Protein AF-A0A7C7KJB8-F1 (afdb_monomer_lite)

Secondary structure (DSSP, 8-state):
----EEEEE--SHHHHHHHHHHHHTT-EEEEE-SSHHHHHHHHHHHHHHHHHHHHTTSS-HHHHHHHHHTEEEES-GGGGTT-SEEEE---S-HHHHHHHHHHHHHHS-TT-EEEE--SSS-HHHHHHTSS-GGGEEEEEEPSSTTT--EEEEEE-TT--HHHHHHHHHHHHHTT-EEEEEE--TTTTHHHHTS-EEEEEE-S-SSTT-SEEEEE--SSS-EE-TT-EEBS-SS-TTSEEPPTT-EE-TT-EEEEETTSEEEETTEEEEEEEP---TT----B-

pLDDT: mean 92.48, std 8.27, range [59.03, 98.88]

Foldseek 3Di:
DDFQEEEEEWLPQARLLVLLLLLLLNHQYEYEYQDPVSNVVSLVVSLVVLVVCCVVVVDPPVSSVSSSVSYHYDHDPLVQAAGQEYEYDDDPDLVVLLVVLLVNLVRHDVNHAYEYLDQFDFQQSSLVSHPCSLRGWYFHADPVNNPAQETEIEREPNHHPVNSVNSCVSSVSSVHDYDYFYTDGRTPPRVLQDWDFDDWDAQDPDPPHTKTKIFHQAQAKDFQQQPAKDLDPVPRFAFGDHGRPIAHHRGMDMDGQPDFGAGPVGRPHGDGDHADPVGTDMDD

Sequence (284 aa):
MGIEKIAVLGAGQMGNGIAQVAACAGYSVVMIDIKQEYVEAGLAAIEKSLARLVAKERMTQTDADEALALVSVSTEKSAAADADLVVEAIPEIPELKFSVFAELDAICKPEAILASNTSSISINEIAAATNRPDKVIGMHFMNPVAIMRLVEIINGSETSEAVTAAVVEASERMGKTALACNDSPGFVSNRILCPMINEVLAHSDAAPGDWIELYNTTSEEIDLGGWFLSDDNVDLTKFQIPPNTILPGGGHLVFNQRDHFGHLNNPRARIPFGLSELGDEVIL

Structure (mmCIF, N/CA/C/O backbone):
data_AF-A0A7C7KJB8-F1
#
_entry.id   AF-A0A7C7KJB8-F1
#
loop_
_atom_site.group_PDB
_atom_site.id
_atom_site.type_symbol
_atom_site.label_atom_id
_atom_site.label_alt_id
_atom_site.label_comp_id
_atom_site.label_asym_id
_atom_site.label_entity_id
_atom_site.label_seq_id
_atom_site.pdbx_PDB_ins_code
_atom_site.Cartn_x
_atom_site.Cartn_y
_atom_site.Cartn_z
_atom_site.occupancy
_atom_site.B_iso_or_equiv
_atom_site.auth_seq_id
_atom_site.auth_comp_id
_atom_site.auth_asym_id
_atom_site.auth_atom_id
_atom_site.pdbx_PDB_model_num
ATOM 1 N N . MET A 1 1 ? -19.393 -6.734 1.896 1.00 62.00 1 MET A N 1
ATOM 2 C CA . MET A 1 1 ? -18.681 -6.987 3.166 1.00 62.00 1 MET A CA 1
ATOM 3 C C . MET A 1 1 ? -18.394 -5.611 3.732 1.00 62.00 1 MET A C 1
ATOM 5 O O . MET A 1 1 ? -17.817 -4.826 2.999 1.00 62.00 1 MET A O 1
ATOM 9 N N . GLY A 1 2 ? -18.931 -5.250 4.899 1.00 85.56 2 GLY A N 1
ATOM 10 C CA . GLY A 1 2 ? -18.817 -3.873 5.399 1.00 85.56 2 GLY A CA 1
ATOM 11 C C . GLY A 1 2 ? -17.529 -3.695 6.193 1.00 85.56 2 GLY A C 1
ATOM 12 O O . GLY A 1 2 ? -17.321 -4.438 7.145 1.00 85.56 2 GLY A O 1
ATOM 13 N N . ILE A 1 3 ? -16.684 -2.746 5.793 1.00 97.75 3 ILE A N 1
ATOM 14 C CA . ILE A 1 3 ? -15.519 -2.319 6.574 1.00 97.75 3 ILE A CA 1
ATOM 15 C C . ILE A 1 3 ? -15.968 -1.147 7.441 1.00 97.75 3 ILE A C 1
ATOM 17 O O . ILE A 1 3 ? -16.469 -0.160 6.915 1.00 97.75 3 ILE A O 1
ATOM 21 N N . GLU A 1 4 ? -15.784 -1.242 8.755 1.00 97.94 4 GLU A N 1
ATOM 22 C CA . GLU A 1 4 ? -16.042 -0.137 9.690 1.00 97.94 4 GLU A CA 1
ATOM 23 C C . GLU A 1 4 ? -14.848 0.110 10.624 1.00 97.94 4 GLU A C 1
ATOM 25 O O . GLU A 1 4 ? -14.605 1.247 11.040 1.00 97.94 4 GLU A O 1
ATOM 30 N N . LYS A 1 5 ? -14.074 -0.940 10.933 1.00 98.69 5 LYS A N 1
ATOM 31 C CA . LYS A 1 5 ? -12.882 -0.886 11.786 1.00 98.69 5 LYS A CA 1
ATOM 32 C C . LYS A 1 5 ? -11.617 -1.151 10.982 1.00 98.69 5 LYS A C 1
ATOM 34 O O . LYS A 1 5 ? -11.488 -2.203 10.356 1.00 98.69 5 LYS A O 1
ATOM 39 N N . ILE A 1 6 ? -10.665 -0.225 11.055 1.00 98.88 6 ILE A N 1
ATOM 40 C CA . ILE A 1 6 ? -9.385 -0.306 10.351 1.00 98.88 6 ILE A CA 1
ATOM 41 C C . ILE A 1 6 ? -8.235 -0.324 11.357 1.00 98.88 6 ILE A C 1
ATOM 43 O O . ILE A 1 6 ? -8.133 0.549 12.214 1.00 98.88 6 ILE A O 1
ATOM 47 N N . ALA A 1 7 ? -7.333 -1.295 11.240 1.00 98.88 7 ALA A N 1
ATOM 48 C CA . ALA A 1 7 ? -6.049 -1.249 11.932 1.00 98.88 7 ALA A CA 1
ATOM 49 C C . ALA A 1 7 ? -4.965 -0.772 10.966 1.00 98.88 7 ALA A C 1
ATOM 51 O O . ALA A 1 7 ? -4.876 -1.266 9.848 1.00 98.88 7 ALA A O 1
ATOM 52 N N . VAL A 1 8 ? -4.124 0.166 11.390 1.00 98.88 8 VAL A N 1
ATOM 53 C CA . VAL A 1 8 ? -2.970 0.626 10.611 1.00 98.88 8 VAL A CA 1
ATOM 54 C C . VAL A 1 8 ? -1.704 0.234 11.353 1.00 98.88 8 VAL A C 1
ATOM 56 O O . VAL A 1 8 ? -1.487 0.675 12.482 1.00 98.88 8 VAL A O 1
ATOM 59 N N . LEU A 1 9 ? -0.878 -0.612 10.740 1.00 98.69 9 LEU A N 1
ATOM 60 C CA . LEU A 1 9 ? 0.368 -1.079 11.340 1.00 98.69 9 LEU A CA 1
ATOM 61 C C . LEU A 1 9 ? 1.543 -0.228 10.846 1.00 98.69 9 LEU A C 1
ATOM 63 O O . LEU A 1 9 ? 1.846 -0.209 9.659 1.00 98.69 9 LEU A O 1
ATOM 67 N N . GLY A 1 10 ? 2.217 0.444 11.772 1.00 98.19 10 GLY A N 1
ATOM 68 C CA . GLY A 1 10 ? 3.199 1.494 11.528 1.00 98.19 10 GLY A CA 1
ATOM 69 C C . GLY A 1 10 ? 2.585 2.881 11.742 1.00 98.19 10 GLY A C 1
ATOM 70 O O . GLY A 1 10 ? 1.534 3.198 11.195 1.00 98.19 10 GLY A O 1
ATOM 71 N N . ALA A 1 11 ? 3.257 3.731 12.520 1.00 97.94 11 ALA A N 1
ATOM 72 C CA . ALA A 1 11 ? 2.855 5.110 12.824 1.00 97.94 11 ALA A CA 1
ATOM 73 C C . ALA A 1 11 ? 3.745 6.167 12.134 1.00 97.94 11 ALA A C 1
ATOM 75 O O . ALA A 1 11 ? 3.616 7.375 12.367 1.00 97.94 11 ALA A O 1
ATOM 76 N N . GLY A 1 12 ? 4.648 5.719 11.252 1.00 96.50 12 GLY A N 1
ATOM 77 C CA . GLY A 1 12 ? 5.481 6.571 10.402 1.00 96.50 12 GLY A CA 1
ATOM 78 C C . GLY A 1 12 ? 4.675 7.384 9.381 1.00 96.50 12 GLY A C 1
ATOM 79 O O . GLY A 1 12 ? 3.447 7.411 9.409 1.00 96.50 12 GLY A O 1
ATOM 80 N N . GLN A 1 13 ? 5.363 8.053 8.447 1.00 95.38 13 GLN A N 1
ATOM 81 C CA . GLN A 1 13 ? 4.729 8.999 7.510 1.00 95.38 13 GLN A CA 1
ATOM 82 C C . GLN A 1 13 ? 3.532 8.423 6.741 1.00 95.38 13 GLN A C 1
ATOM 84 O O . GLN A 1 13 ? 2.515 9.100 6.610 1.00 95.38 13 GLN A O 1
ATOM 89 N N . MET A 1 14 ? 3.649 7.193 6.235 1.00 97.69 14 MET A N 1
ATOM 90 C CA . MET A 1 14 ? 2.553 6.546 5.509 1.00 97.69 14 MET A CA 1
ATOM 91 C C . MET A 1 14 ? 1.432 6.143 6.462 1.00 97.69 14 MET A C 1
ATOM 93 O O . MET A 1 14 ? 0.285 6.521 6.242 1.00 97.69 14 MET A O 1
ATOM 97 N N . GLY A 1 15 ? 1.771 5.460 7.556 1.00 98.25 15 GLY A N 1
ATOM 98 C CA . GLY A 1 15 ? 0.802 4.970 8.531 1.00 98.25 15 GLY A CA 1
ATOM 99 C C . GLY A 1 15 ? -0.065 6.068 9.148 1.00 98.25 15 GLY A C 1
ATOM 100 O O . GLY A 1 15 ? -1.290 5.976 9.108 1.00 98.25 15 GLY A O 1
ATOM 101 N N . ASN A 1 16 ? 0.533 7.168 9.620 1.00 98.06 16 ASN A N 1
ATOM 102 C CA . ASN A 1 16 ? -0.257 8.275 10.170 1.00 98.06 16 ASN A CA 1
ATOM 103 C C . ASN A 1 16 ? -1.129 8.967 9.105 1.00 98.06 16 ASN A C 1
ATOM 105 O O . ASN A 1 16 ? -2.256 9.368 9.392 1.00 98.06 16 ASN A O 1
ATOM 109 N N . GLY A 1 17 ? -0.662 9.039 7.856 1.00 98.38 17 GLY A N 1
ATOM 110 C CA . GLY A 1 17 ? -1.441 9.568 6.743 1.00 98.38 17 GLY A CA 1
ATOM 111 C C . GLY A 1 17 ? -2.639 8.686 6.386 1.00 98.38 17 GLY A C 1
ATOM 112 O O . GLY A 1 17 ? -3.726 9.212 6.148 1.00 98.38 17 GLY A O 1
ATOM 113 N N . ILE A 1 18 ? -2.452 7.363 6.380 1.00 98.75 18 ILE A N 1
ATOM 114 C CA . ILE A 1 18 ? -3.506 6.365 6.140 1.00 98.75 18 ILE A CA 1
ATOM 115 C C . ILE A 1 18 ? -4.537 6.417 7.270 1.00 98.75 18 ILE A C 1
ATOM 117 O O . ILE A 1 18 ? -5.732 6.542 7.003 1.00 98.75 18 ILE A O 1
ATOM 121 N N . ALA A 1 19 ? -4.082 6.415 8.525 1.00 98.81 19 ALA A N 1
ATOM 122 C CA . ALA A 1 19 ? -4.952 6.533 9.690 1.00 98.81 19 ALA A CA 1
ATOM 123 C C . ALA A 1 19 ? -5.788 7.823 9.650 1.00 98.81 19 ALA A C 1
ATOM 125 O O . ALA A 1 19 ? -6.996 7.778 9.874 1.00 98.81 19 ALA A O 1
ATOM 126 N N . GLN A 1 20 ? -5.178 8.958 9.282 1.00 98.56 20 GLN A N 1
ATOM 127 C CA . GLN A 1 20 ? -5.889 10.227 9.122 1.00 98.56 20 GLN A CA 1
ATOM 128 C C . GLN A 1 20 ? -7.000 10.140 8.067 1.00 98.56 20 GLN A C 1
ATOM 130 O O . GLN A 1 20 ? -8.127 10.544 8.349 1.00 98.56 20 GLN A O 1
ATOM 135 N N . VAL A 1 21 ? -6.704 9.669 6.847 1.00 98.38 21 VAL A N 1
ATOM 136 C CA . VAL A 1 21 ? -7.713 9.646 5.768 1.00 98.38 21 VAL A CA 1
ATOM 137 C C . VAL A 1 21 ? -8.826 8.641 6.045 1.00 98.38 21 VAL A C 1
ATOM 139 O O . VAL A 1 21 ? -9.975 8.921 5.714 1.00 98.38 21 VAL A O 1
ATOM 142 N N . ALA A 1 22 ? -8.512 7.524 6.704 1.00 98.75 22 ALA A N 1
ATOM 143 C CA . ALA A 1 22 ? -9.508 6.571 7.170 1.00 98.75 22 ALA A CA 1
ATOM 144 C C . ALA A 1 22 ? -10.439 7.204 8.219 1.00 98.75 22 ALA A C 1
ATOM 146 O O . ALA A 1 22 ? -11.660 7.160 8.082 1.00 98.75 22 ALA A O 1
ATOM 147 N N . ALA A 1 23 ? -9.881 7.871 9.227 1.00 98.69 23 ALA A N 1
ATOM 148 C CA . ALA A 1 23 ? -10.679 8.504 10.268 1.00 98.69 23 ALA A CA 1
ATOM 149 C C . ALA A 1 23 ? -11.554 9.652 9.729 1.00 98.69 23 ALA A C 1
ATOM 151 O O . ALA A 1 23 ? -12.729 9.751 10.071 1.00 98.69 23 ALA A O 1
ATOM 152 N N . CYS A 1 24 ? -11.037 10.460 8.794 1.00 98.19 24 CYS A N 1
ATOM 153 C CA . CYS A 1 24 ? -11.821 11.501 8.108 1.00 98.19 24 CYS A CA 1
ATOM 154 C C . CYS A 1 24 ? -12.993 10.936 7.284 1.00 98.19 24 CYS A C 1
ATOM 156 O O . CYS A 1 24 ? -13.927 11.666 6.967 1.00 98.19 24 CYS A O 1
ATOM 158 N N . ALA A 1 25 ? -12.941 9.653 6.919 1.00 98.06 25 ALA A N 1
ATOM 159 C CA . ALA A 1 25 ? -13.998 8.944 6.200 1.00 98.06 25 ALA A CA 1
ATOM 160 C C . ALA A 1 25 ? -15.032 8.278 7.133 1.00 98.06 25 ALA A C 1
ATOM 162 O O . ALA A 1 25 ? -15.964 7.607 6.670 1.00 98.06 25 ALA A O 1
ATOM 163 N N . GLY A 1 26 ? -14.862 8.448 8.449 1.00 98.06 26 GLY A N 1
ATOM 164 C CA . GLY A 1 26 ? -15.742 7.911 9.481 1.00 98.06 26 GLY A CA 1
ATOM 165 C C . GLY A 1 26 ? -15.419 6.483 9.925 1.00 98.06 26 GLY A C 1
ATOM 166 O O . GLY A 1 26 ? -16.266 5.866 10.565 1.00 98.06 26 GLY A O 1
ATOM 167 N N . TYR A 1 27 ? -14.244 5.936 9.590 1.00 98.69 27 TYR A N 1
ATOM 168 C CA . TYR A 1 27 ? -13.821 4.627 10.102 1.00 98.69 27 TYR A CA 1
ATOM 169 C C . TYR A 1 27 ? -13.285 4.735 11.527 1.00 98.69 27 TYR A C 1
ATOM 171 O O . TYR A 1 27 ? -12.577 5.685 11.855 1.00 98.69 27 TYR A O 1
ATOM 179 N N . SER A 1 28 ? -13.546 3.721 12.352 1.00 98.69 28 SER A N 1
ATOM 180 C CA . SER A 1 28 ? -12.843 3.565 13.627 1.00 98.69 28 SER A CA 1
ATOM 181 C C . SER A 1 28 ? -11.444 3.022 13.356 1.00 98.69 28 SER A C 1
ATOM 183 O O . SER A 1 28 ? -11.306 1.974 12.724 1.00 98.69 28 SER A O 1
ATOM 185 N N . VAL A 1 29 ? -10.408 3.730 13.809 1.00 98.81 29 VAL A N 1
ATOM 186 C CA . VAL A 1 29 ? -9.015 3.406 13.488 1.00 98.81 29 VAL A CA 1
ATOM 187 C C . VAL A 1 29 ? -8.226 3.064 14.746 1.00 98.81 29 VAL A C 1
ATOM 189 O O . VAL A 1 29 ? -8.287 3.774 15.751 1.00 98.81 29 VAL A O 1
ATOM 192 N N . VAL A 1 30 ? -7.423 2.005 14.679 1.00 98.81 30 VAL A N 1
ATOM 193 C CA . VAL A 1 30 ? -6.348 1.750 15.644 1.00 98.81 30 VAL A CA 1
ATOM 194 C C . VAL A 1 30 ? -4.996 1.794 14.941 1.00 98.81 30 VAL A C 1
ATOM 196 O O . VAL A 1 30 ? -4.732 1.013 14.031 1.00 98.81 30 VAL A O 1
ATOM 199 N N . MET A 1 31 ? -4.134 2.724 15.346 1.00 98.69 31 MET A N 1
ATOM 200 C CA . MET A 1 31 ? -2.768 2.832 14.841 1.00 98.69 31 MET A CA 1
ATOM 201 C C . MET A 1 31 ? -1.811 2.103 15.784 1.00 98.69 31 MET A C 1
ATOM 203 O O . MET A 1 31 ? -1.778 2.369 16.987 1.00 98.69 31 MET A O 1
ATOM 207 N N . ILE A 1 32 ? -1.045 1.165 15.239 1.00 98.81 32 ILE A N 1
ATOM 208 C CA . ILE A 1 32 ? -0.226 0.230 16.007 1.00 98.81 32 ILE A CA 1
ATOM 209 C C . ILE A 1 32 ? 1.239 0.409 15.625 1.00 98.81 32 ILE A C 1
ATOM 211 O O . ILE A 1 32 ? 1.568 0.371 14.446 1.00 98.81 32 ILE A O 1
ATOM 215 N N . ASP A 1 33 ? 2.136 0.553 16.597 1.00 98.50 33 ASP A N 1
ATOM 216 C CA . ASP A 1 33 ? 3.586 0.567 16.358 1.00 98.50 33 ASP A CA 1
ATOM 217 C C . ASP A 1 33 ? 4.331 -0.100 17.526 1.00 98.50 33 ASP A C 1
ATOM 219 O O . ASP A 1 33 ? 3.777 -0.300 18.598 1.00 98.50 33 ASP A O 1
ATOM 223 N N . ILE A 1 34 ? 5.602 -0.451 17.353 1.00 97.19 34 ILE A N 1
ATOM 224 C CA . ILE A 1 34 ? 6.382 -1.241 18.318 1.00 97.19 34 ILE A CA 1
ATOM 225 C C . ILE A 1 34 ? 6.728 -0.492 19.613 1.00 97.19 34 ILE A C 1
ATOM 227 O O . ILE A 1 34 ? 7.239 -1.093 20.558 1.00 97.19 34 ILE A O 1
ATOM 231 N N . LYS A 1 35 ? 6.507 0.826 19.661 1.00 97.75 35 LYS A N 1
ATOM 232 C CA . LYS A 1 35 ? 6.796 1.660 20.829 1.00 97.75 35 LYS A CA 1
ATOM 233 C C . LYS A 1 35 ? 5.792 2.789 20.980 1.00 97.75 35 LYS A C 1
ATOM 235 O O . LYS A 1 35 ? 5.368 3.398 19.999 1.00 97.75 35 LYS A O 1
ATOM 240 N N . GLN A 1 36 ? 5.542 3.143 22.237 1.00 98.06 36 GLN A N 1
ATOM 241 C CA . GLN A 1 36 ? 4.667 4.247 22.615 1.00 98.06 36 GLN A CA 1
ATOM 242 C C . GLN A 1 36 ? 5.088 5.578 21.962 1.00 98.06 36 GLN A C 1
ATOM 244 O O . GLN A 1 36 ? 4.253 6.301 21.431 1.00 98.06 36 GLN A O 1
ATOM 249 N N . GLU A 1 37 ? 6.396 5.855 21.906 1.00 98.19 37 GLU A N 1
ATOM 250 C CA . GLU A 1 37 ? 6.939 7.077 21.293 1.00 98.19 37 GLU A CA 1
ATOM 251 C C . GLU A 1 37 ? 6.580 7.226 19.802 1.00 98.19 37 GLU A C 1
ATOM 253 O O . GLU A 1 37 ? 6.414 8.344 19.315 1.00 98.19 37 GLU A O 1
ATOM 258 N N . TYR A 1 38 ? 6.428 6.115 19.068 1.00 98.44 38 TYR A N 1
ATOM 259 C CA . TYR A 1 38 ? 6.097 6.144 17.642 1.00 98.44 38 TYR A CA 1
ATOM 260 C C . TYR A 1 38 ? 4.615 6.408 17.406 1.00 98.44 38 TYR A C 1
ATOM 262 O O . TYR A 1 38 ? 4.276 7.244 16.568 1.00 98.44 38 TYR A O 1
ATOM 270 N N . VAL A 1 39 ? 3.730 5.764 18.170 1.00 98.31 39 VAL A N 1
ATOM 271 C CA . VAL A 1 39 ? 2.289 6.019 18.048 1.00 98.31 39 VAL A CA 1
ATOM 272 C C . VAL A 1 39 ? 1.908 7.425 18.512 1.00 98.31 39 VAL A C 1
ATOM 274 O O . VAL A 1 39 ? 1.076 8.064 17.873 1.00 98.31 39 VAL A O 1
ATOM 277 N N . GLU A 1 40 ? 2.560 7.954 19.551 1.00 98.31 40 GLU A N 1
ATOM 278 C CA . GLU A 1 40 ? 2.376 9.342 19.995 1.00 98.31 40 GLU A CA 1
ATOM 279 C C . GLU A 1 40 ? 2.846 10.342 18.934 1.00 98.31 40 GLU A C 1
ATOM 281 O O . GLU A 1 40 ? 2.139 11.303 18.625 1.00 98.31 40 GLU A O 1
ATOM 286 N N . ALA A 1 41 ? 4.009 10.096 18.320 1.00 98.50 41 ALA A N 1
ATOM 287 C CA . ALA A 1 41 ? 4.501 10.919 17.219 1.00 98.50 41 ALA A CA 1
ATOM 288 C C . ALA A 1 41 ? 3.567 10.869 15.997 1.00 98.50 41 ALA A C 1
ATOM 290 O O . ALA A 1 41 ? 3.324 11.902 15.368 1.00 98.50 41 ALA A O 1
ATOM 291 N N . GLY A 1 42 ? 3.023 9.692 15.676 1.00 98.38 42 GLY A N 1
ATOM 292 C CA . GLY A 1 42 ? 2.025 9.520 14.625 1.00 98.38 42 GLY A CA 1
ATOM 293 C C . GLY A 1 42 ? 0.750 10.312 14.912 1.00 98.38 42 GLY A C 1
ATOM 294 O O . GLY A 1 42 ? 0.293 11.057 14.048 1.00 98.38 42 GLY A O 1
ATOM 295 N N . LEU A 1 43 ? 0.214 10.223 16.133 1.00 98.44 43 LEU A N 1
ATOM 296 C CA . LEU A 1 43 ? -0.991 10.952 16.536 1.00 98.44 43 LEU A CA 1
ATOM 297 C C . LEU A 1 43 ? -0.775 12.471 16.462 1.00 98.44 43 LEU A C 1
ATOM 299 O O . LEU A 1 43 ? -1.568 13.180 15.845 1.00 98.44 43 LEU A O 1
ATOM 303 N N . ALA A 1 44 ? 0.360 12.964 16.965 1.00 98.50 44 ALA A N 1
ATOM 304 C CA . ALA A 1 44 ? 0.728 14.376 16.859 1.00 98.50 44 ALA A CA 1
ATOM 305 C C . ALA A 1 44 ? 0.880 14.840 15.394 1.00 98.50 44 ALA A C 1
ATOM 307 O O . ALA A 1 44 ? 0.576 15.989 15.052 1.00 98.50 44 ALA A O 1
ATOM 308 N N . ALA A 1 45 ? 1.344 13.962 14.496 1.00 98.31 45 ALA A N 1
ATOM 309 C CA . ALA A 1 45 ? 1.414 14.255 13.066 1.00 98.31 45 ALA A CA 1
ATOM 310 C C . ALA A 1 45 ? 0.017 14.385 12.434 1.00 98.31 45 ALA A C 1
ATOM 312 O O . ALA A 1 45 ? -0.188 15.297 11.624 1.00 98.31 45 ALA A O 1
ATOM 313 N N . ILE A 1 46 ? -0.938 13.537 12.836 1.00 98.44 46 ILE A N 1
ATOM 314 C CA . ILE A 1 46 ? -2.349 13.620 12.422 1.00 98.44 46 ILE A CA 1
ATOM 315 C C . ILE A 1 46 ? -2.951 14.948 12.889 1.00 98.44 46 ILE A C 1
ATOM 317 O O . ILE A 1 46 ? -3.450 15.706 12.057 1.00 98.44 46 ILE A O 1
ATOM 321 N N . GLU A 1 47 ? -2.823 15.286 14.175 1.00 98.19 47 GLU A N 1
ATOM 322 C CA . GLU A 1 47 ? -3.317 16.549 14.748 1.00 98.19 47 GLU A CA 1
ATOM 323 C C . GLU A 1 47 ? -2.789 17.767 13.981 1.00 98.19 47 GLU A C 1
ATOM 325 O O . GLU A 1 47 ? -3.545 18.637 13.540 1.00 98.19 47 GLU A O 1
ATOM 330 N N . LYS A 1 48 ? -1.474 17.805 13.739 1.00 98.12 48 LYS A N 1
ATOM 331 C CA . LYS A 1 48 ? -0.829 18.885 12.984 1.00 98.12 48 LYS A CA 1
ATOM 332 C C . LYS A 1 48 ? -1.329 18.963 11.541 1.00 98.12 48 LYS A C 1
ATOM 334 O O . LYS A 1 48 ? -1.467 20.057 10.984 1.00 98.12 48 LYS A O 1
ATOM 339 N N . SER A 1 49 ? -1.548 17.817 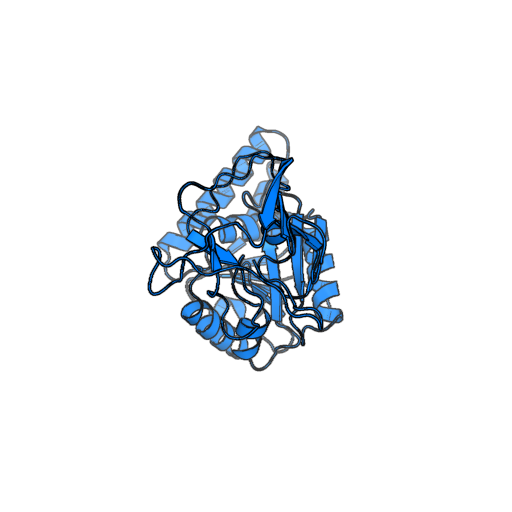10.904 1.00 97.50 49 SER A N 1
ATOM 340 C CA . SER A 1 49 ? -2.044 17.739 9.532 1.00 97.50 49 SER A CA 1
ATOM 341 C C . SER A 1 49 ? -3.486 18.242 9.431 1.00 97.50 49 SER A C 1
ATOM 343 O O . SER A 1 49 ? -3.765 19.081 8.570 1.00 97.50 49 SER A O 1
ATOM 345 N N . LEU A 1 50 ? -4.365 17.814 10.342 1.00 97.56 50 LEU A N 1
ATOM 346 C CA . LEU A 1 50 ? -5.753 18.271 10.444 1.00 97.56 50 LEU A CA 1
ATOM 347 C C . LEU A 1 50 ? -5.829 19.774 10.729 1.00 97.56 50 LEU A C 1
ATOM 349 O O . LEU A 1 50 ? -6.478 20.500 9.979 1.00 97.56 50 LEU A O 1
ATOM 353 N N . ALA A 1 51 ? -5.066 20.280 11.703 1.00 97.75 51 ALA A N 1
ATOM 354 C CA . ALA A 1 51 ? -4.994 21.713 11.999 1.00 97.75 51 ALA A CA 1
ATOM 355 C C . ALA A 1 51 ? -4.577 22.542 10.771 1.00 97.75 51 ALA A C 1
ATOM 357 O O . ALA A 1 51 ? -5.101 23.629 10.524 1.00 97.75 51 ALA A O 1
ATOM 358 N N . ARG A 1 52 ? -3.666 22.017 9.939 1.00 96.31 52 ARG A N 1
ATOM 359 C CA . ARG A 1 52 ? -3.270 22.657 8.677 1.00 96.31 52 ARG A CA 1
ATOM 360 C C . ARG A 1 52 ? -4.381 22.633 7.622 1.00 96.31 52 ARG A C 1
ATOM 362 O O . ARG A 1 52 ? -4.425 23.546 6.801 1.00 96.31 52 ARG A O 1
ATOM 369 N N . LEU A 1 53 ? -5.234 21.607 7.591 1.00 94.62 53 LEU A N 1
ATOM 370 C CA . LEU A 1 53 ? -6.400 21.564 6.700 1.00 94.62 53 LEU A CA 1
ATOM 371 C C . LEU A 1 53 ? -7.475 22.561 7.144 1.00 94.62 53 LEU A C 1
ATOM 373 O O . LEU A 1 53 ? -7.990 23.285 6.291 1.00 94.62 53 LEU A O 1
ATOM 377 N N . VAL A 1 54 ? -7.724 22.668 8.452 1.00 97.50 54 VAL A N 1
ATOM 378 C CA . VAL A 1 54 ? -8.633 23.664 9.044 1.00 97.50 54 VAL A CA 1
ATOM 379 C C . VAL A 1 54 ? -8.144 25.085 8.769 1.00 97.50 54 VAL A C 1
ATOM 381 O O . VAL A 1 54 ? -8.893 25.907 8.251 1.00 97.50 54 VAL A O 1
ATOM 384 N N . ALA A 1 55 ? -6.858 25.368 9.000 1.00 97.31 55 ALA A N 1
ATOM 385 C CA . ALA A 1 55 ? -6.265 26.680 8.724 1.00 97.31 55 ALA A CA 1
ATOM 386 C C . ALA A 1 55 ? -6.301 27.077 7.235 1.00 97.31 55 ALA A C 1
ATOM 388 O O . ALA A 1 55 ? -6.176 28.253 6.905 1.00 97.31 55 ALA A O 1
ATOM 389 N N . LYS A 1 56 ? -6.438 26.099 6.331 1.00 95.81 56 LYS A N 1
ATOM 390 C CA . LYS A 1 56 ? -6.609 26.309 4.885 1.00 95.81 56 LYS A CA 1
ATOM 391 C C . LYS A 1 56 ? -8.076 26.278 4.445 1.00 95.81 56 LYS A C 1
ATOM 393 O O . LYS A 1 56 ? -8.319 26.230 3.242 1.00 95.81 56 LYS A O 1
ATOM 398 N N . GLU A 1 57 ? -9.018 26.238 5.387 1.00 95.25 57 GLU A N 1
ATOM 399 C CA . GLU A 1 57 ? -10.466 26.177 5.141 1.00 95.25 57 GLU A CA 1
ATOM 400 C C . GLU A 1 57 ? -10.885 24.984 4.259 1.00 95.25 57 GLU A C 1
ATOM 402 O O . GLU A 1 57 ? -11.893 25.024 3.559 1.00 95.25 57 GLU A O 1
ATOM 407 N N . ARG A 1 58 ? -10.102 23.894 4.276 1.00 92.50 58 ARG A N 1
ATOM 408 C CA . ARG A 1 58 ? -10.406 22.661 3.522 1.00 92.50 58 ARG A CA 1
ATOM 409 C C . ARG A 1 58 ? -11.227 21.653 4.330 1.00 92.50 58 ARG A C 1
ATOM 411 O O . ARG A 1 58 ? -11.591 20.616 3.788 1.00 92.50 58 ARG A O 1
ATOM 418 N N . MET A 1 59 ? -11.445 21.933 5.613 1.00 95.00 59 MET A N 1
ATOM 419 C CA . MET A 1 59 ? -12.160 21.113 6.594 1.00 95.00 59 MET A CA 1
ATOM 420 C C . MET A 1 59 ? -12.581 22.013 7.767 1.00 95.00 59 MET A C 1
ATOM 422 O O . MET A 1 59 ? -11.898 23.006 8.033 1.00 95.00 59 MET A O 1
ATOM 426 N N . THR A 1 60 ? -13.679 21.701 8.461 1.00 97.75 60 THR A N 1
ATOM 427 C CA . THR A 1 60 ? -14.079 22.447 9.667 1.00 97.75 60 THR A CA 1
ATOM 428 C C . THR A 1 60 ? -13.350 21.936 10.915 1.00 97.75 60 THR A C 1
ATOM 430 O O . THR A 1 60 ? -12.833 20.821 10.927 1.00 97.75 60 THR A O 1
ATOM 433 N N . GLN A 1 61 ? -13.303 22.739 11.985 1.00 97.75 61 GLN A N 1
ATOM 434 C CA . GLN A 1 61 ? -12.730 22.282 13.259 1.00 97.75 61 GLN A CA 1
ATOM 435 C C . GLN A 1 61 ? -13.516 21.095 13.833 1.00 97.75 61 GLN A C 1
ATOM 437 O O . GLN A 1 61 ? -12.908 20.151 14.318 1.00 97.75 61 GLN A O 1
ATOM 442 N N . THR A 1 62 ? -14.846 21.114 13.712 1.00 98.06 62 THR A N 1
ATOM 443 C CA . THR A 1 62 ? -15.710 20.018 14.161 1.00 98.06 62 THR A CA 1
ATOM 444 C C . THR A 1 62 ? -15.371 18.711 13.449 1.00 98.06 62 THR A C 1
ATOM 446 O O . THR A 1 62 ? -15.142 17.712 14.120 1.00 98.06 62 THR A O 1
ATOM 449 N N . ASP A 1 63 ? -15.253 18.725 12.116 1.00 97.50 63 ASP A N 1
ATOM 450 C CA . ASP A 1 63 ? -14.914 17.514 11.351 1.00 97.50 63 ASP A CA 1
ATOM 451 C C . ASP A 1 63 ? -13.522 16.978 11.729 1.00 97.50 63 ASP A C 1
ATOM 453 O O . ASP A 1 63 ? -13.304 15.770 11.791 1.00 97.50 63 ASP A O 1
ATOM 457 N N . ALA A 1 64 ? -12.565 17.878 11.989 1.00 98.00 64 ALA A N 1
ATOM 458 C CA . ALA A 1 64 ? -11.224 17.501 12.423 1.00 98.00 64 ALA A CA 1
ATOM 459 C C . ALA A 1 64 ? -11.234 16.837 13.811 1.00 98.00 64 ALA A C 1
ATOM 461 O O . ALA A 1 64 ? -10.564 15.822 14.004 1.00 98.00 64 ALA A O 1
ATOM 462 N N . ASP A 1 65 ? -11.999 17.388 14.755 1.00 98.19 65 ASP A N 1
ATOM 463 C CA . ASP A 1 65 ? -12.137 16.846 16.108 1.00 98.19 65 ASP A CA 1
ATOM 464 C C . ASP A 1 65 ? -12.856 15.484 16.089 1.00 98.19 65 ASP A C 1
ATOM 466 O O . ASP A 1 65 ? -12.430 14.548 16.769 1.00 98.19 65 ASP A O 1
ATOM 470 N N . GLU A 1 66 ? -13.903 15.343 15.268 1.00 98.25 66 GLU A N 1
ATOM 471 C CA . GLU A 1 66 ? -14.623 14.080 15.062 1.00 98.25 66 GLU A CA 1
ATOM 472 C C . GLU A 1 66 ? -13.722 13.001 14.449 1.00 98.25 66 GLU A C 1
ATOM 474 O O . GLU A 1 66 ? -13.698 11.871 14.938 1.00 98.25 66 GLU A O 1
ATOM 479 N N . ALA A 1 67 ? -12.929 13.347 13.429 1.00 98.19 67 ALA A N 1
ATOM 480 C CA . ALA A 1 67 ? -11.964 12.426 12.837 1.00 98.19 67 ALA A CA 1
ATOM 481 C C . ALA A 1 67 ? -10.902 11.993 13.859 1.00 98.19 67 ALA A C 1
ATOM 483 O O . ALA A 1 67 ? -10.606 10.808 13.985 1.00 98.19 67 ALA A O 1
ATOM 484 N N . LEU A 1 68 ? -10.339 12.927 14.629 1.00 98.19 68 LEU A N 1
ATOM 485 C CA . LEU A 1 68 ? -9.326 12.592 15.630 1.00 98.19 68 LEU A CA 1
ATOM 486 C C . LEU A 1 68 ? -9.880 11.659 16.719 1.00 98.19 68 LEU A C 1
ATOM 488 O O . LEU A 1 68 ? -9.186 10.737 17.141 1.00 98.19 68 LEU A O 1
ATOM 492 N N . ALA A 1 69 ? -11.140 11.846 17.127 1.00 98.50 69 ALA A N 1
ATOM 493 C CA . ALA A 1 69 ? -11.802 11.005 18.125 1.00 98.50 69 ALA A CA 1
ATOM 494 C C . ALA A 1 69 ? -11.990 9.541 17.682 1.00 98.50 69 ALA A C 1
ATOM 496 O O . ALA A 1 69 ? -12.186 8.665 18.526 1.00 98.50 69 ALA A O 1
ATOM 497 N N . LEU A 1 70 ? -11.919 9.263 16.377 1.00 98.62 70 LEU A N 1
ATOM 498 C CA . LEU A 1 70 ? -11.981 7.910 15.825 1.00 98.62 70 LEU A CA 1
ATOM 499 C C . LEU A 1 70 ? -10.627 7.187 15.835 1.00 98.62 70 LEU A C 1
ATOM 501 O O . LEU A 1 70 ? -10.598 5.977 15.597 1.00 98.62 70 LEU A O 1
ATOM 505 N N . VAL A 1 71 ? -9.523 7.894 16.104 1.00 98.69 71 VAL A N 1
ATOM 506 C CA . VAL A 1 71 ? -8.172 7.324 16.123 1.00 98.69 71 VAL A CA 1
ATOM 507 C C . VAL A 1 71 ? -7.782 6.932 17.543 1.00 98.69 71 VAL A C 1
ATOM 509 O O . VAL A 1 71 ? -7.654 7.758 18.442 1.00 98.69 71 VAL A O 1
ATOM 512 N N . SER A 1 72 ? -7.521 5.644 17.724 1.00 98.62 72 SER A N 1
ATOM 513 C CA . SER A 1 72 ? -6.897 5.074 18.916 1.00 98.62 72 SER A CA 1
ATOM 514 C C . SER A 1 72 ? -5.485 4.579 18.598 1.00 98.62 72 SER A C 1
ATOM 516 O O . SER A 1 72 ? -5.123 4.406 17.431 1.00 98.62 72 SER A O 1
ATOM 518 N N . VAL A 1 73 ? -4.673 4.348 19.630 1.00 98.56 73 VAL A N 1
ATOM 519 C CA . VAL A 1 73 ? -3.298 3.850 19.483 1.00 98.56 73 VAL A CA 1
ATOM 520 C C . VAL A 1 73 ? -3.048 2.615 20.342 1.00 98.56 73 VAL A C 1
ATOM 522 O O . VAL A 1 73 ? -3.672 2.445 21.389 1.00 98.56 73 VAL A O 1
ATOM 525 N N . SER A 1 74 ? -2.122 1.760 19.915 1.00 98.50 74 SER A N 1
ATOM 526 C CA . SER A 1 74 ? -1.688 0.578 20.666 1.00 98.50 74 SER A CA 1
ATOM 527 C C . SER A 1 74 ? -0.230 0.242 20.359 1.00 98.50 74 SER A C 1
ATOM 529 O O . SER A 1 74 ? 0.250 0.496 19.258 1.00 98.50 74 SER A O 1
ATOM 531 N N . THR A 1 75 ? 0.471 -0.378 21.309 1.00 98.44 75 THR A N 1
ATOM 532 C CA . THR A 1 75 ? 1.778 -1.010 21.051 1.00 98.44 75 THR A CA 1
ATOM 533 C C . THR A 1 75 ? 1.683 -2.509 20.781 1.00 98.44 75 THR A C 1
ATOM 535 O O . THR A 1 75 ? 2.660 -3.147 20.398 1.00 98.44 75 THR A O 1
ATOM 538 N N . GLU A 1 76 ? 0.495 -3.079 20.967 1.00 97.94 76 GLU A N 1
ATOM 539 C CA . GLU A 1 76 ? 0.234 -4.506 20.839 1.00 97.94 76 GLU A CA 1
ATOM 540 C C . GLU A 1 76 ? -0.511 -4.801 19.539 1.00 97.94 76 GLU A C 1
ATOM 542 O O . GLU A 1 76 ? -1.598 -4.261 19.296 1.00 97.94 76 GLU A O 1
ATOM 547 N N . LYS A 1 77 ? 0.032 -5.721 18.730 1.00 97.75 77 LYS A N 1
ATOM 548 C CA . LYS A 1 77 ? -0.596 -6.158 17.470 1.00 97.75 77 LYS A CA 1
ATOM 549 C C . LYS A 1 77 ? -1.958 -6.817 17.682 1.00 97.75 77 LYS A C 1
ATOM 551 O O . LYS A 1 77 ? -2.799 -6.766 16.793 1.00 97.75 77 LYS A O 1
ATOM 556 N N . SER A 1 78 ? -2.219 -7.368 18.872 1.00 97.75 78 SER A N 1
ATOM 557 C CA . SER A 1 78 ? -3.523 -7.936 19.238 1.00 97.75 78 SER A CA 1
ATOM 558 C C . SER A 1 78 ? -4.671 -6.927 19.156 1.00 97.75 78 SER A C 1
ATOM 560 O O . SER A 1 78 ? -5.826 -7.331 19.065 1.00 97.75 78 SER A O 1
ATOM 562 N N . ALA A 1 79 ? -4.381 -5.622 19.149 1.00 98.12 79 ALA A N 1
ATOM 563 C CA . ALA A 1 79 ? -5.392 -4.594 18.922 1.00 98.12 79 ALA A CA 1
ATOM 564 C C . ALA A 1 79 ? -6.016 -4.654 17.511 1.00 98.12 79 ALA A C 1
ATOM 566 O O . ALA A 1 79 ? -7.112 -4.139 17.318 1.00 98.12 79 ALA A O 1
ATOM 567 N N . ALA A 1 80 ? -5.373 -5.326 16.547 1.00 98.19 80 ALA A N 1
ATOM 568 C CA . ALA A 1 80 ? -5.927 -5.563 15.213 1.00 98.19 80 ALA A CA 1
ATOM 569 C C . ALA A 1 80 ? -6.976 -6.693 15.164 1.00 98.19 80 ALA A C 1
ATOM 571 O O . ALA A 1 80 ? -7.616 -6.871 14.132 1.00 98.19 80 ALA A O 1
ATOM 572 N N . ALA A 1 81 ? -7.186 -7.447 16.254 1.00 98.31 81 ALA A N 1
ATOM 573 C CA . ALA A 1 81 ? -8.000 -8.668 16.245 1.00 98.31 81 ALA A CA 1
ATOM 574 C C . ALA A 1 81 ? -9.440 -8.473 15.726 1.00 98.31 81 ALA A C 1
ATOM 576 O O . ALA A 1 81 ? -9.980 -9.356 15.059 1.00 98.31 81 ALA A O 1
ATOM 577 N N . ASP A 1 82 ? -10.045 -7.317 16.018 1.00 97.12 82 ASP A N 1
ATOM 578 C CA . ASP A 1 82 ? -11.426 -6.981 15.643 1.00 97.12 82 ASP A CA 1
ATOM 579 C C . ASP A 1 82 ? -11.528 -6.094 14.383 1.00 97.12 82 ASP A C 1
ATOM 581 O O . ASP A 1 82 ? -12.624 -5.688 13.990 1.00 97.12 82 ASP A O 1
ATOM 585 N N . ALA A 1 83 ? -10.406 -5.777 13.729 1.00 98.50 83 ALA A N 1
ATOM 586 C CA . ALA A 1 83 ? -10.409 -4.971 12.511 1.00 98.50 83 ALA A CA 1
ATOM 587 C C . ALA A 1 83 ? -11.038 -5.736 11.335 1.00 98.50 83 ALA A C 1
ATOM 589 O O . ALA A 1 83 ? -10.826 -6.936 11.175 1.00 98.50 83 ALA A O 1
ATOM 590 N N . ASP A 1 84 ? -11.805 -5.033 10.501 1.00 98.75 84 ASP A N 1
ATOM 591 C CA . ASP A 1 84 ? -12.324 -5.563 9.234 1.00 98.75 84 ASP A CA 1
ATOM 592 C C . ASP A 1 84 ? -11.259 -5.479 8.131 1.00 98.75 84 ASP A C 1
ATOM 594 O O . ASP A 1 84 ? -11.177 -6.350 7.265 1.00 98.75 84 ASP A O 1
ATOM 598 N N . LEU A 1 85 ? -10.422 -4.439 8.193 1.00 98.88 85 LEU A N 1
ATOM 599 C CA . LEU A 1 85 ? -9.304 -4.190 7.288 1.00 98.88 85 LEU A CA 1
ATOM 600 C C . LEU A 1 85 ? -8.056 -3.815 8.095 1.00 98.88 85 LEU A C 1
ATOM 602 O O . LEU A 1 85 ? -8.082 -2.891 8.906 1.00 98.88 85 LEU A O 1
ATOM 606 N N . VAL A 1 86 ? -6.944 -4.499 7.846 1.00 98.88 86 VAL A N 1
ATOM 607 C CA . VAL A 1 86 ? -5.620 -4.116 8.345 1.00 98.88 86 VAL A CA 1
ATOM 608 C C . VAL A 1 86 ? -4.821 -3.528 7.189 1.00 98.88 86 VAL A C 1
ATOM 610 O O . VAL A 1 86 ? -4.744 -4.155 6.142 1.00 98.88 86 VAL A O 1
ATOM 613 N N . VAL A 1 87 ? -4.215 -2.354 7.366 1.00 98.88 87 VAL A N 1
ATOM 614 C CA . VAL A 1 87 ? -3.301 -1.744 6.391 1.00 98.88 87 VAL A CA 1
ATOM 615 C C . VAL A 1 87 ? -1.903 -1.672 6.993 1.00 98.88 87 VAL A C 1
ATOM 617 O O . VAL A 1 87 ? -1.643 -0.935 7.944 1.00 98.88 87 VAL A O 1
ATOM 620 N N . GLU A 1 88 ? -0.996 -2.464 6.445 1.00 98.75 88 GLU A N 1
ATOM 621 C CA . GLU A 1 88 ? 0.394 -2.558 6.868 1.00 98.75 88 GLU A CA 1
ATOM 622 C C . GLU A 1 88 ? 1.254 -1.498 6.158 1.00 98.75 88 GLU A C 1
ATOM 624 O O . GLU A 1 88 ? 1.268 -1.418 4.933 1.00 98.75 88 GLU A O 1
ATOM 629 N N . ALA A 1 89 ? 1.965 -0.674 6.932 1.00 98.25 89 ALA A N 1
ATOM 630 C CA . ALA A 1 89 ? 2.826 0.422 6.479 1.00 98.25 89 ALA A CA 1
ATOM 631 C C . ALA A 1 89 ? 4.135 0.511 7.303 1.00 98.25 89 ALA A C 1
ATOM 633 O O . ALA A 1 89 ? 4.570 1.592 7.716 1.00 98.25 89 ALA A O 1
ATOM 634 N N . ILE A 1 90 ? 4.753 -0.641 7.562 1.00 97.75 90 ILE A N 1
ATOM 635 C CA . ILE A 1 90 ? 6.039 -0.827 8.249 1.00 97.75 90 ILE A CA 1
ATOM 636 C C . ILE A 1 90 ? 7.213 -0.721 7.249 1.00 97.75 90 ILE A C 1
ATOM 638 O O . ILE A 1 90 ? 6.981 -0.612 6.041 1.00 97.75 90 ILE A O 1
ATOM 642 N N . PRO A 1 91 ? 8.481 -0.747 7.715 1.00 96.56 91 PRO A N 1
ATOM 643 C CA . PRO A 1 91 ? 9.647 -0.712 6.836 1.00 96.56 91 PRO A CA 1
ATOM 644 C C . PRO A 1 91 ? 9.623 -1.763 5.720 1.00 96.56 91 PRO A C 1
ATOM 646 O O . PRO A 1 91 ? 9.159 -2.888 5.911 1.00 96.56 91 PRO A O 1
ATOM 649 N N . GLU A 1 92 ? 10.194 -1.394 4.574 1.00 94.88 92 GLU A N 1
ATOM 650 C CA . GLU A 1 92 ? 10.217 -2.197 3.347 1.00 94.88 92 GLU A CA 1
ATOM 651 C C . GLU A 1 92 ? 11.274 -3.314 3.409 1.00 94.88 92 GLU A C 1
ATOM 653 O O . GLU A 1 92 ? 12.263 -3.316 2.680 1.00 94.88 92 GLU A O 1
ATOM 658 N N . ILE A 1 93 ? 11.093 -4.238 4.356 1.00 96.12 93 ILE A N 1
ATOM 659 C CA . ILE A 1 93 ? 11.961 -5.395 4.594 1.00 96.12 93 ILE A CA 1
ATOM 660 C C . ILE A 1 93 ? 11.108 -6.661 4.407 1.00 96.12 93 ILE A C 1
ATOM 662 O O . ILE A 1 93 ? 10.204 -6.881 5.223 1.00 96.12 93 ILE A O 1
ATOM 666 N N . PRO A 1 94 ? 11.357 -7.492 3.373 1.00 94.25 94 PRO A N 1
ATOM 667 C CA . PRO A 1 94 ? 10.513 -8.645 3.047 1.00 94.25 94 PRO A CA 1
ATOM 668 C C . PRO A 1 94 ? 10.280 -9.597 4.223 1.00 94.25 94 PRO A C 1
ATOM 670 O O . PRO A 1 94 ? 9.139 -9.879 4.581 1.00 94.25 94 PRO A O 1
ATOM 673 N N . GLU A 1 95 ? 11.343 -10.012 4.914 1.00 96.62 95 GLU A N 1
ATOM 674 C CA . GLU A 1 95 ? 11.261 -10.968 6.024 1.00 96.62 95 GLU A CA 1
ATOM 675 C C . GLU A 1 95 ? 10.440 -10.421 7.202 1.00 96.62 95 GLU A C 1
ATOM 677 O O . GLU A 1 95 ? 9.742 -11.164 7.902 1.00 96.62 95 GLU A O 1
ATOM 682 N N . LEU A 1 96 ? 10.488 -9.103 7.411 1.00 97.38 96 LEU A N 1
ATOM 683 C CA . LEU A 1 96 ? 9.688 -8.439 8.431 1.00 97.38 96 LEU A CA 1
ATOM 684 C C . LEU A 1 96 ? 8.209 -8.439 8.040 1.00 97.38 96 LEU A C 1
ATOM 686 O O . LEU A 1 96 ? 7.370 -8.771 8.873 1.00 97.38 96 LEU A O 1
ATOM 690 N N . LYS A 1 97 ? 7.875 -8.119 6.786 1.00 98.31 97 LYS A N 1
ATOM 691 C CA . LYS A 1 97 ? 6.482 -8.140 6.324 1.00 98.31 97 LYS A CA 1
ATOM 692 C C . LYS A 1 97 ? 5.907 -9.549 6.350 1.00 98.31 97 LYS A C 1
ATOM 694 O O . LYS A 1 97 ? 4.823 -9.733 6.888 1.00 98.31 97 LYS A O 1
ATOM 699 N N . PHE A 1 98 ? 6.640 -10.550 5.869 1.00 98.50 98 PHE A N 1
ATOM 700 C CA . PHE A 1 98 ? 6.172 -11.939 5.879 1.00 98.50 98 PHE A CA 1
ATOM 701 C C . PHE A 1 98 ? 5.876 -12.426 7.302 1.00 98.50 98 PHE A C 1
ATOM 703 O O . PHE A 1 98 ? 4.807 -12.980 7.555 1.00 98.50 98 PHE A O 1
ATOM 710 N N . SER A 1 99 ? 6.778 -12.161 8.255 1.00 98.25 99 SER A N 1
ATOM 711 C CA . SER A 1 99 ? 6.553 -12.545 9.655 1.00 98.25 99 SER A CA 1
ATOM 712 C C . SER A 1 99 ? 5.362 -11.807 10.277 1.00 98.25 99 SER A C 1
ATOM 714 O O . SER A 1 99 ? 4.528 -12.424 10.937 1.00 98.25 99 SER A O 1
ATOM 716 N N . VAL A 1 100 ? 5.215 -10.511 10.002 1.00 98.38 100 VAL A N 1
ATOM 717 C CA . VAL A 1 100 ? 4.079 -9.705 10.462 1.00 98.38 100 VAL A CA 1
ATOM 718 C C . VAL A 1 100 ? 2.749 -10.176 9.874 1.00 98.38 100 VAL A C 1
ATOM 720 O O . VAL A 1 100 ? 1.767 -10.254 10.608 1.00 98.38 100 VAL A O 1
ATOM 723 N N . PHE A 1 101 ? 2.688 -10.512 8.586 1.00 98.75 101 PHE A N 1
ATOM 724 C CA . PHE A 1 101 ? 1.462 -11.013 7.960 1.00 98.75 101 PHE A CA 1
ATOM 725 C C . PHE A 1 101 ? 1.057 -12.384 8.512 1.00 98.75 101 PHE A C 1
ATOM 727 O O . PHE A 1 101 ? -0.128 -12.601 8.759 1.00 98.75 101 PHE A O 1
ATOM 734 N N . ALA A 1 102 ? 2.019 -13.266 8.803 1.00 98.62 102 ALA A N 1
ATOM 735 C CA . ALA A 1 102 ? 1.751 -14.531 9.490 1.00 98.62 102 ALA A CA 1
ATOM 736 C C . ALA A 1 102 ? 1.189 -14.316 10.912 1.00 98.62 102 ALA A C 1
ATOM 738 O O . ALA A 1 102 ? 0.246 -14.989 11.327 1.00 98.62 102 ALA A O 1
ATOM 739 N N . GLU A 1 103 ? 1.731 -13.350 11.664 1.00 98.31 103 GLU A N 1
ATOM 740 C CA . GLU A 1 103 ? 1.202 -12.976 12.983 1.00 98.31 103 GLU A CA 1
ATOM 741 C C . GLU A 1 103 ? -0.215 -12.387 12.889 1.00 98.31 103 GLU A C 1
ATOM 743 O O . GLU A 1 103 ? -1.093 -12.757 13.669 1.00 98.31 103 GLU A O 1
ATOM 748 N N . LEU A 1 104 ? -0.460 -11.489 11.928 1.00 98.50 104 LEU A N 1
ATOM 749 C CA . LEU A 1 104 ? -1.774 -10.881 11.706 1.00 98.50 104 LEU A CA 1
ATOM 750 C C . LEU A 1 104 ? -2.820 -11.915 11.279 1.00 98.50 104 LEU A C 1
ATOM 752 O O . LEU A 1 104 ? -3.956 -11.828 11.737 1.00 98.50 104 LEU A O 1
ATOM 756 N N . ASP A 1 105 ? -2.447 -12.908 10.470 1.00 98.31 105 ASP A N 1
ATOM 757 C CA . ASP A 1 105 ? -3.312 -14.036 10.112 1.00 98.31 105 ASP A CA 1
ATOM 758 C C . ASP A 1 105 ? -3.759 -14.837 11.348 1.00 98.31 105 ASP A C 1
ATOM 760 O O . ASP A 1 105 ? -4.915 -15.244 11.442 1.00 98.31 105 ASP A O 1
ATOM 764 N N . ALA A 1 106 ? -2.887 -15.005 12.344 1.00 98.19 106 ALA A N 1
ATOM 765 C CA . ALA A 1 106 ? -3.245 -15.677 13.593 1.00 98.19 106 ALA A CA 1
ATOM 766 C C . ALA A 1 106 ? -4.089 -14.802 14.543 1.00 98.19 106 ALA A C 1
ATOM 768 O O . ALA A 1 106 ? -4.894 -15.325 15.313 1.00 98.19 106 ALA A O 1
ATOM 769 N N . ILE A 1 107 ? -3.887 -13.480 14.524 1.00 98.31 107 ILE A N 1
ATOM 770 C CA . ILE A 1 107 ? -4.534 -12.525 15.439 1.00 98.31 107 ILE A CA 1
ATOM 771 C C . ILE A 1 107 ? -5.924 -12.109 14.953 1.00 98.31 107 ILE A C 1
ATOM 773 O O . ILE A 1 107 ? -6.852 -11.988 15.755 1.00 98.31 107 ILE A O 1
ATOM 777 N N . CYS A 1 108 ? -6.056 -11.817 13.661 1.00 98.50 108 CYS A N 1
ATOM 778 C CA . CYS A 1 108 ? -7.250 -11.194 13.110 1.00 98.50 108 CYS A CA 1
ATOM 779 C C . CYS A 1 108 ? -8.355 -12.221 12.891 1.00 98.50 108 CYS A C 1
ATOM 781 O O . CYS A 1 108 ? -8.104 -13.359 12.478 1.00 98.50 108 CYS A O 1
ATOM 783 N N . LYS A 1 109 ? -9.603 -11.787 13.079 1.00 97.19 109 LYS A N 1
ATOM 784 C CA . LYS A 1 109 ? -10.789 -12.587 12.756 1.00 97.19 109 LYS A CA 1
ATOM 785 C C . LYS A 1 109 ? -10.739 -13.155 11.319 1.00 97.19 109 LYS A C 1
ATOM 787 O O . LYS A 1 109 ? -10.135 -12.522 10.444 1.00 97.19 109 LYS A O 1
ATOM 792 N N . PRO A 1 110 ? -11.322 -14.342 11.051 1.00 96.44 110 PRO A N 1
ATOM 793 C CA . PRO A 1 110 ? -11.184 -15.046 9.765 1.00 96.44 110 PRO A CA 1
ATOM 794 C C . PRO A 1 110 ? -11.614 -14.239 8.533 1.00 96.44 110 PRO A C 1
ATOM 796 O O . PRO A 1 110 ? -11.137 -14.473 7.424 1.00 96.44 110 PRO A O 1
ATOM 799 N N . GLU A 1 111 ? -12.540 -13.308 8.723 1.00 96.38 111 GLU A N 1
ATOM 800 C CA . GLU A 1 111 ? -13.093 -12.434 7.699 1.00 96.38 111 GLU A CA 1
ATOM 801 C C . GLU A 1 111 ? -12.268 -11.162 7.447 1.00 96.38 111 GLU A C 1
ATOM 803 O O . GLU A 1 111 ? -12.538 -10.468 6.471 1.00 96.38 111 GLU A O 1
ATOM 808 N N . ALA A 1 112 ? -11.272 -10.853 8.286 1.00 98.31 112 ALA A N 1
ATOM 809 C CA . ALA A 1 112 ? -10.461 -9.646 8.141 1.00 98.31 112 ALA A CA 1
ATOM 810 C C . ALA A 1 112 ? -9.596 -9.683 6.875 1.00 98.31 112 ALA A C 1
ATOM 812 O O . ALA A 1 112 ? -8.941 -10.691 6.581 1.00 98.31 112 ALA A O 1
ATOM 813 N N . ILE A 1 113 ? -9.561 -8.547 6.180 1.00 98.81 113 ILE A N 1
ATOM 814 C CA . ILE A 1 113 ? -8.715 -8.296 5.013 1.00 98.81 113 ILE A CA 1
ATOM 815 C C . ILE A 1 113 ? -7.353 -7.791 5.490 1.00 98.81 113 ILE A C 1
ATOM 817 O O . ILE A 1 113 ? -7.287 -6.869 6.305 1.00 98.81 113 ILE A O 1
ATOM 821 N N . LEU A 1 114 ? -6.268 -8.365 4.970 1.00 98.88 114 LEU A N 1
ATOM 822 C CA . LEU A 1 114 ? -4.902 -7.935 5.264 1.00 98.88 114 LEU A CA 1
ATOM 823 C C . LEU A 1 114 ? -4.314 -7.241 4.033 1.00 98.88 114 LEU A C 1
ATOM 825 O O . LEU A 1 114 ? -4.018 -7.882 3.027 1.00 98.88 114 LEU A O 1
ATOM 829 N N . ALA A 1 115 ? -4.148 -5.926 4.110 1.00 98.81 115 ALA A N 1
ATOM 830 C CA . ALA A 1 115 ? -3.613 -5.111 3.034 1.00 98.81 115 ALA A CA 1
ATOM 831 C C . ALA A 1 115 ? -2.184 -4.634 3.328 1.00 98.81 115 ALA A C 1
ATOM 833 O O . ALA A 1 115 ? -1.894 -4.220 4.449 1.00 98.81 115 ALA A O 1
ATOM 834 N N . SER A 1 116 ? -1.296 -4.635 2.329 1.00 98.75 116 SER A N 1
ATOM 835 C CA . SER A 1 116 ? 0.036 -4.011 2.433 1.00 98.75 116 SER A CA 1
ATOM 836 C C . SER A 1 116 ? 0.115 -2.719 1.619 1.00 98.75 116 SER A C 1
ATOM 838 O O . SER A 1 116 ? -0.321 -2.677 0.471 1.00 98.75 116 SER A O 1
ATOM 840 N N . ASN A 1 117 ? 0.718 -1.677 2.193 1.00 98.44 117 ASN A N 1
ATOM 841 C CA . ASN A 1 117 ? 1.098 -0.434 1.513 1.00 98.44 117 ASN A CA 1
ATOM 842 C C . ASN A 1 117 ? 2.491 -0.528 0.847 1.00 98.44 117 ASN A C 1
ATOM 844 O O . ASN A 1 117 ? 3.072 0.497 0.494 1.00 98.44 117 ASN A O 1
ATOM 848 N N . THR A 1 118 ? 3.075 -1.725 0.727 1.00 96.19 118 THR A N 1
ATOM 849 C CA . THR A 1 118 ? 4.343 -1.938 0.006 1.00 96.19 118 THR A CA 1
ATOM 850 C C . THR A 1 118 ? 4.323 -1.297 -1.386 1.00 96.19 118 THR A C 1
ATOM 852 O O . THR A 1 118 ? 3.263 -1.184 -1.999 1.00 96.19 118 THR A O 1
ATOM 855 N N . SER A 1 119 ? 5.487 -0.858 -1.870 1.00 89.44 119 SER A N 1
ATOM 856 C CA . SER A 1 119 ? 5.663 -0.254 -3.199 1.00 89.44 119 SER A CA 1
ATOM 857 C C . SER A 1 119 ? 6.475 -1.127 -4.162 1.00 89.44 119 SER A C 1
ATOM 859 O O . SER A 1 119 ? 6.584 -0.793 -5.348 1.00 89.44 119 SER A O 1
ATOM 861 N N . SER A 1 120 ? 7.064 -2.218 -3.661 1.00 85.94 120 SER A N 1
ATOM 862 C CA . SER A 1 120 ? 7.984 -3.068 -4.424 1.00 85.94 120 SER A CA 1
ATOM 863 C C . SER A 1 120 ? 7.930 -4.563 -4.097 1.00 85.94 120 SER A C 1
ATOM 865 O O . SER A 1 120 ? 8.395 -5.353 -4.916 1.00 85.94 120 SER A O 1
ATOM 867 N N . ILE A 1 121 ? 7.391 -4.970 -2.943 1.00 92.81 121 ILE A N 1
ATOM 868 C CA . ILE A 1 121 ? 7.331 -6.382 -2.541 1.00 92.81 121 ILE A CA 1
ATOM 869 C C . ILE A 1 121 ? 6.079 -7.017 -3.147 1.00 92.81 121 ILE A C 1
ATOM 871 O O . ILE A 1 121 ? 4.996 -6.430 -3.121 1.00 92.81 121 ILE A O 1
ATOM 875 N N . SER A 1 122 ? 6.234 -8.227 -3.684 1.00 95.88 122 SER A N 1
ATOM 876 C CA . SER A 1 122 ? 5.138 -8.963 -4.308 1.00 95.88 122 SER A CA 1
ATOM 877 C C . SER A 1 122 ? 4.026 -9.257 -3.301 1.00 95.88 122 SER A C 1
ATOM 879 O O . SER A 1 122 ? 4.255 -9.801 -2.216 1.00 95.88 122 SER A O 1
ATOM 881 N N . ILE A 1 123 ? 2.788 -8.954 -3.694 1.00 98.25 123 ILE A N 1
ATOM 882 C CA . ILE A 1 123 ? 1.603 -9.308 -2.907 1.00 98.25 123 ILE A CA 1
ATOM 883 C C . ILE A 1 123 ? 1.430 -10.827 -2.842 1.00 98.25 123 ILE A C 1
ATOM 885 O O . ILE A 1 123 ? 1.001 -11.340 -1.810 1.00 98.25 123 ILE A O 1
ATOM 889 N N . ASN A 1 124 ? 1.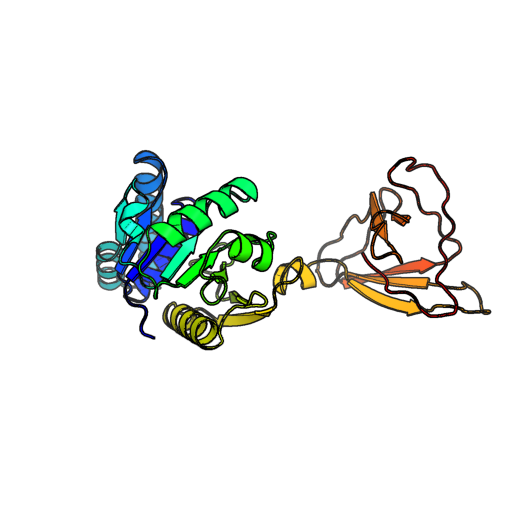816 -11.563 -3.890 1.00 97.31 124 ASN A N 1
ATOM 890 C CA . ASN A 1 124 ? 1.819 -13.028 -3.864 1.00 97.31 124 ASN A CA 1
ATOM 891 C C . ASN A 1 124 ? 2.766 -13.593 -2.798 1.00 97.31 124 ASN A C 1
ATOM 893 O O . ASN A 1 124 ? 2.389 -14.513 -2.074 1.00 97.31 124 ASN A O 1
ATOM 897 N N . GLU A 1 125 ? 3.971 -13.034 -2.668 1.00 97.38 125 GLU A N 1
ATOM 898 C CA . GLU A 1 125 ? 4.935 -13.469 -1.649 1.00 97.38 125 GLU A CA 1
ATOM 899 C C . GLU A 1 125 ? 4.437 -13.169 -0.230 1.00 97.38 125 GLU A C 1
ATOM 901 O O . GLU A 1 125 ? 4.543 -14.015 0.658 1.00 97.38 125 GLU A O 1
ATOM 906 N N . ILE A 1 126 ? 3.825 -11.997 -0.022 1.00 98.38 126 ILE A N 1
ATOM 907 C CA . ILE A 1 126 ? 3.193 -11.644 1.257 1.00 98.38 126 ILE A CA 1
ATOM 908 C C . ILE A 1 126 ? 2.028 -12.596 1.567 1.00 98.38 126 ILE A C 1
ATOM 910 O O . ILE A 1 126 ? 1.918 -13.094 2.688 1.00 98.38 126 ILE A O 1
ATOM 914 N N . ALA A 1 127 ? 1.173 -12.880 0.582 1.00 98.38 127 ALA A N 1
ATOM 915 C CA . ALA A 1 127 ? 0.024 -13.766 0.738 1.00 98.38 127 ALA A CA 1
ATOM 916 C C . ALA A 1 127 ? 0.436 -15.198 1.105 1.00 98.38 127 ALA A C 1
ATOM 918 O O . ALA A 1 127 ? -0.193 -15.805 1.975 1.00 98.38 127 ALA A O 1
ATOM 919 N N . ALA A 1 128 ? 1.527 -15.698 0.513 1.00 98.06 128 ALA A N 1
ATOM 920 C CA . ALA A 1 128 ? 2.084 -17.024 0.778 1.00 98.06 128 ALA A CA 1
ATOM 921 C C . ALA A 1 128 ? 2.577 -17.216 2.226 1.00 98.06 128 ALA A C 1
ATOM 923 O O . ALA A 1 128 ? 2.732 -18.351 2.677 1.00 98.06 128 ALA A O 1
ATOM 924 N N . ALA A 1 129 ? 2.796 -16.130 2.976 1.00 98.00 129 ALA A N 1
ATOM 925 C CA . ALA A 1 129 ? 3.120 -16.182 4.401 1.00 98.00 129 ALA A CA 1
ATOM 926 C C . ALA A 1 129 ? 1.883 -16.374 5.308 1.00 98.00 129 ALA A C 1
ATOM 928 O O . ALA A 1 129 ? 2.025 -16.449 6.528 1.00 98.00 129 ALA A O 1
ATOM 929 N N . THR A 1 130 ? 0.675 -16.449 4.740 1.00 98.31 130 THR A N 1
ATOM 930 C CA . THR A 1 130 ? -0.597 -16.554 5.474 1.00 98.31 130 THR A CA 1
ATOM 931 C C . THR A 1 130 ? -1.389 -17.801 5.078 1.00 98.31 130 THR A C 1
ATOM 933 O O . THR A 1 130 ? -1.148 -18.406 4.038 1.00 98.31 130 THR A O 1
ATOM 936 N N . ASN A 1 131 ? -2.399 -18.154 5.875 1.00 98.06 131 ASN A N 1
ATOM 937 C CA . ASN A 1 131 ? -3.397 -19.178 5.549 1.00 98.06 131 ASN A CA 1
ATOM 938 C C . ASN A 1 131 ? -4.680 -18.585 4.929 1.00 98.06 131 ASN A C 1
ATOM 940 O O . ASN A 1 131 ? -5.693 -19.281 4.837 1.00 98.06 131 ASN A O 1
ATOM 944 N N . ARG A 1 132 ? -4.660 -17.303 4.534 1.00 97.88 132 ARG A N 1
ATOM 945 C CA . ARG A 1 132 ? -5.798 -16.571 3.945 1.00 97.88 132 ARG A CA 1
ATOM 946 C C . ARG A 1 132 ? -5.418 -15.794 2.674 1.00 97.88 132 ARG A C 1
ATOM 948 O O . ARG A 1 132 ? -5.764 -14.615 2.570 1.00 97.88 132 ARG A O 1
ATOM 955 N N . PRO A 1 133 ? -4.712 -16.398 1.702 1.00 98.12 133 PRO A N 1
ATOM 956 C CA . PRO A 1 133 ? -4.231 -15.668 0.526 1.00 98.12 133 PRO A CA 1
ATOM 957 C C . PRO A 1 133 ? -5.373 -15.009 -0.274 1.00 98.12 133 PRO A C 1
ATOM 959 O O . PRO A 1 133 ? -5.179 -13.953 -0.869 1.00 98.12 133 PRO A O 1
ATOM 962 N N . ASP A 1 134 ? -6.599 -15.537 -0.174 1.00 98.62 134 ASP A N 1
ATOM 963 C CA . ASP A 1 134 ? -7.819 -14.961 -0.753 1.00 98.62 134 ASP A CA 1
ATOM 964 C C . ASP A 1 134 ? -8.259 -13.612 -0.151 1.00 98.62 134 ASP A C 1
ATOM 966 O O . ASP A 1 134 ? -9.084 -12.908 -0.748 1.00 98.62 134 ASP A O 1
ATOM 970 N N . LYS A 1 135 ? -7.707 -13.251 1.015 1.00 98.69 135 LYS A N 1
ATOM 971 C CA . LYS A 1 135 ? -7.964 -12.017 1.782 1.00 98.69 135 LYS A CA 1
ATOM 972 C C . LYS A 1 135 ? -6.723 -11.150 1.975 1.00 98.69 135 LYS A C 1
ATOM 974 O O . LYS A 1 135 ? -6.766 -10.208 2.769 1.00 98.69 135 LYS A O 1
ATOM 979 N N . VAL A 1 136 ? -5.640 -11.446 1.260 1.00 98.81 136 VAL A N 1
ATOM 980 C CA . VAL A 1 136 ? -4.451 -10.592 1.199 1.00 98.81 136 VAL A CA 1
ATOM 981 C C . VAL A 1 136 ? -4.501 -9.750 -0.074 1.00 98.81 136 VAL A C 1
ATOM 983 O O . VAL A 1 136 ? -4.874 -10.251 -1.134 1.00 98.81 136 VAL A O 1
ATOM 986 N N . ILE A 1 137 ? -4.167 -8.463 0.029 1.00 98.81 137 ILE A N 1
ATOM 987 C CA . ILE A 1 137 ? -4.223 -7.511 -1.090 1.00 98.81 137 ILE A CA 1
ATOM 988 C C . ILE A 1 137 ? -3.174 -6.399 -0.927 1.00 98.81 137 ILE A C 1
ATOM 990 O O . ILE A 1 137 ? -2.717 -6.112 0.176 1.00 98.81 137 ILE A O 1
ATOM 994 N N . GLY A 1 138 ? -2.770 -5.746 -2.010 1.00 98.62 138 GLY A N 1
ATOM 995 C CA . GLY A 1 138 ? -2.036 -4.484 -1.939 1.00 98.62 138 GLY A CA 1
ATOM 996 C C . GLY A 1 138 ? -2.989 -3.292 -1.887 1.00 98.62 138 GLY A C 1
ATOM 997 O O . GLY A 1 138 ? -3.986 -3.250 -2.604 1.00 98.62 138 GLY A O 1
ATOM 998 N N . MET A 1 139 ? -2.672 -2.306 -1.055 1.00 98.50 139 MET A N 1
ATOM 999 C CA . MET A 1 139 ? -3.388 -1.035 -0.946 1.00 98.50 139 MET A CA 1
ATOM 1000 C C . MET A 1 139 ? -2.349 0.086 -0.863 1.00 98.50 139 MET A C 1
ATOM 1002 O O . MET A 1 139 ? -2.033 0.594 0.213 1.00 98.50 139 MET A O 1
ATOM 1006 N N . HIS A 1 140 ? -1.754 0.412 -2.008 1.00 98.06 140 HIS A N 1
ATOM 1007 C CA . HIS A 1 140 ? -0.602 1.303 -2.103 1.00 98.06 140 HIS A CA 1
ATOM 1008 C C . HIS A 1 140 ? -1.053 2.764 -2.216 1.00 98.06 140 HIS A C 1
ATOM 1010 O O . HIS A 1 140 ? -1.578 3.215 -3.239 1.00 98.06 140 HIS A O 1
ATOM 1016 N N . PHE A 1 141 ? -0.858 3.513 -1.132 1.00 98.06 141 PHE A N 1
ATOM 1017 C CA . PHE A 1 141 ? -1.129 4.942 -1.055 1.00 98.06 141 PHE A CA 1
ATOM 1018 C C . PHE A 1 141 ? 0.075 5.758 -1.523 1.00 98.06 141 PHE A C 1
ATOM 1020 O O . PHE A 1 141 ? 1.223 5.465 -1.201 1.00 98.06 141 PHE A O 1
ATOM 1027 N N . MET A 1 142 ? -0.201 6.876 -2.189 1.00 93.44 142 MET A N 1
ATOM 1028 C CA . MET A 1 142 ? 0.833 7.807 -2.640 1.00 93.44 142 MET A CA 1
ATOM 1029 C C . MET A 1 142 ? 1.153 8.862 -1.568 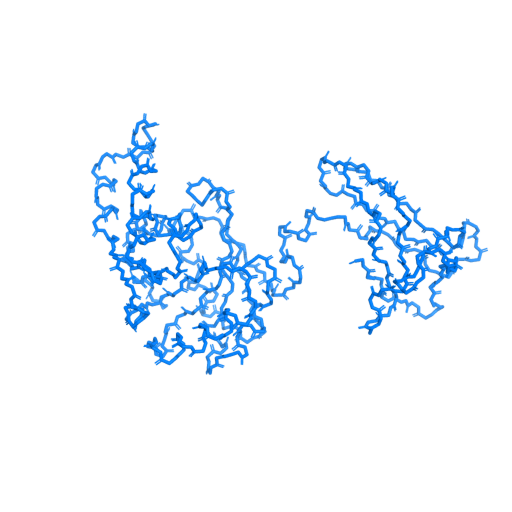1.00 93.44 142 MET A C 1
ATOM 1031 O O . MET A 1 142 ? 0.257 9.430 -0.937 1.00 93.44 142 MET A O 1
ATOM 1035 N N . ASN A 1 143 ? 2.435 9.180 -1.381 1.00 89.75 143 ASN A N 1
ATOM 1036 C CA . ASN A 1 143 ? 2.889 10.219 -0.451 1.00 89.75 143 ASN A CA 1
ATOM 1037 C C . ASN A 1 143 ? 2.799 11.620 -1.100 1.00 89.75 143 ASN A C 1
ATOM 1039 O O . ASN A 1 143 ? 3.305 11.786 -2.210 1.00 89.75 143 ASN A O 1
ATOM 1043 N N . PRO A 1 144 ? 2.236 12.656 -0.441 1.00 92.00 144 PRO A N 1
ATOM 1044 C CA . PRO A 1 144 ? 1.556 12.650 0.861 1.00 92.00 144 PRO A CA 1
ATOM 1045 C C . PRO A 1 144 ? 0.123 12.122 0.821 1.00 92.00 144 PRO A C 1
ATOM 1047 O O . PRO A 1 144 ? -0.712 12.640 0.077 1.00 92.00 144 PRO A O 1
ATOM 1050 N N . VAL A 1 145 ? -0.190 11.182 1.722 1.00 95.94 145 VAL A N 1
ATOM 1051 C CA . VAL A 1 145 ? -1.465 10.444 1.733 1.00 95.94 145 VAL A CA 1
ATOM 1052 C C . VAL A 1 145 ? -2.676 11.372 1.801 1.00 95.94 145 VAL A C 1
ATOM 1054 O O . VAL A 1 145 ? -3.618 11.189 1.048 1.00 95.94 145 VAL A O 1
ATOM 1057 N N . ALA A 1 146 ? -2.669 12.424 2.622 1.00 89.81 146 ALA A N 1
ATOM 1058 C CA . ALA A 1 146 ? -3.808 13.347 2.731 1.00 89.81 146 ALA A CA 1
ATOM 1059 C C . ALA A 1 146 ? -4.061 14.207 1.469 1.00 89.81 146 ALA A C 1
ATOM 1061 O O . ALA A 1 146 ? -5.097 14.861 1.364 1.00 89.81 146 ALA A O 1
ATOM 1062 N N . ILE A 1 147 ? -3.112 14.259 0.529 1.00 90.25 147 ILE A N 1
ATOM 1063 C CA . ILE A 1 147 ? -3.165 15.131 -0.654 1.00 90.25 147 ILE A CA 1
ATOM 1064 C C . ILE A 1 147 ? -3.355 14.311 -1.928 1.00 90.25 147 ILE A C 1
ATOM 1066 O O . ILE A 1 147 ? -4.157 14.686 -2.786 1.00 90.25 147 ILE A O 1
ATOM 1070 N N . MET A 1 148 ? -2.616 13.212 -2.058 1.00 93.06 148 MET A N 1
ATOM 1071 C CA . MET A 1 148 ? -2.659 12.373 -3.246 1.00 93.06 148 MET A CA 1
ATOM 1072 C C . MET A 1 148 ? -3.988 11.621 -3.322 1.00 93.06 148 MET A C 1
ATOM 1074 O O . MET A 1 148 ? -4.485 11.096 -2.322 1.00 93.06 148 MET A O 1
ATOM 1078 N N . ARG A 1 149 ? -4.586 11.600 -4.516 1.00 94.44 149 ARG A N 1
ATOM 1079 C CA . ARG A 1 149 ? -5.888 10.955 -4.739 1.00 94.44 149 ARG A CA 1
ATOM 1080 C C . ARG A 1 149 ? -5.768 9.482 -5.095 1.00 94.44 149 ARG A C 1
ATOM 1082 O O . ARG A 1 149 ? -6.631 8.719 -4.692 1.00 94.44 149 ARG A O 1
ATOM 1089 N N . LEU A 1 150 ? -4.732 9.103 -5.835 1.00 95.31 150 LEU A N 1
ATOM 1090 C CA . LEU A 1 150 ? -4.551 7.732 -6.298 1.00 95.31 150 LEU A CA 1
ATOM 1091 C C . LEU A 1 150 ? -4.225 6.793 -5.130 1.00 95.31 150 LEU A C 1
ATOM 1093 O O . LEU A 1 150 ? -3.377 7.116 -4.294 1.00 95.31 150 LEU A O 1
ATOM 1097 N N . VAL A 1 151 ? -4.886 5.637 -5.126 1.00 97.81 151 VAL A N 1
ATOM 1098 C CA . VAL A 1 151 ? -4.494 4.443 -4.374 1.00 97.81 151 VAL A CA 1
ATOM 1099 C C . VAL A 1 151 ? -4.549 3.268 -5.339 1.00 97.81 151 VAL A C 1
ATOM 1101 O O . VAL A 1 151 ? -5.555 3.076 -6.025 1.00 97.81 151 VAL A O 1
ATOM 1104 N N . GLU A 1 152 ? -3.467 2.506 -5.419 1.00 97.62 152 GLU A N 1
ATOM 1105 C CA . GLU A 1 152 ? -3.425 1.291 -6.232 1.00 97.62 152 GLU A CA 1
ATOM 1106 C C . GLU A 1 152 ? -3.920 0.110 -5.394 1.00 97.62 152 GLU A C 1
ATOM 1108 O O . GLU A 1 152 ? -3.471 -0.087 -4.263 1.00 97.62 152 GLU A O 1
ATOM 1113 N N . ILE A 1 153 ? -4.868 -0.649 -5.942 1.00 98.38 153 ILE A N 1
ATOM 1114 C CA . ILE A 1 153 ? -5.450 -1.844 -5.330 1.00 98.38 153 ILE A CA 1
ATOM 1115 C C . ILE A 1 153 ? -4.891 -3.056 -6.071 1.00 98.38 153 ILE A C 1
ATOM 1117 O O . ILE A 1 153 ? -5.306 -3.348 -7.192 1.00 98.38 153 ILE A O 1
ATOM 1121 N N . ILE A 1 154 ? -3.908 -3.722 -5.472 1.00 98.38 154 ILE A N 1
ATOM 1122 C CA . ILE A 1 154 ? -3.097 -4.738 -6.147 1.00 98.38 154 ILE A CA 1
ATOM 1123 C C . ILE A 1 154 ? -3.580 -6.130 -5.757 1.00 98.38 154 ILE A C 1
ATOM 1125 O O . ILE A 1 154 ? -3.405 -6.560 -4.618 1.00 98.38 154 ILE A O 1
ATOM 1129 N N . ASN A 1 155 ? -4.165 -6.853 -6.705 1.00 98.31 155 ASN A N 1
ATOM 1130 C CA . ASN A 1 155 ? -4.604 -8.226 -6.495 1.00 98.31 155 ASN A CA 1
ATOM 1131 C C . ASN A 1 155 ? -3.414 -9.184 -6.597 1.00 98.31 155 ASN A C 1
ATOM 1133 O O . ASN A 1 155 ? -2.728 -9.230 -7.622 1.00 98.31 155 ASN A O 1
ATOM 1137 N N . GLY A 1 156 ? -3.210 -9.985 -5.554 1.00 97.44 156 GLY A N 1
ATOM 1138 C CA . GLY A 1 156 ? -2.466 -11.230 -5.674 1.00 97.44 156 GLY A CA 1
ATOM 1139 C C . GLY A 1 156 ? -3.246 -12.240 -6.522 1.00 97.44 156 GLY A C 1
ATOM 1140 O O . GLY A 1 156 ? -4.426 -12.062 -6.823 1.00 97.44 156 GLY A O 1
ATOM 1141 N N . SER A 1 157 ? -2.583 -13.326 -6.897 1.00 96.12 157 SER A N 1
ATOM 1142 C CA . SER A 1 157 ? -3.139 -14.389 -7.742 1.00 96.12 157 SER A CA 1
ATOM 1143 C C . SER A 1 157 ? -4.355 -15.089 -7.130 1.00 96.12 157 SER A C 1
ATOM 1145 O O . SER A 1 157 ? -5.219 -15.554 -7.870 1.00 96.12 157 SER A O 1
ATOM 1147 N N . GLU A 1 158 ? -4.441 -15.137 -5.799 1.00 98.12 158 GLU A N 1
ATOM 1148 C CA . GLU A 1 158 ? -5.556 -15.755 -5.073 1.00 98.12 158 GLU A CA 1
ATOM 1149 C C . GLU A 1 158 ? -6.552 -14.740 -4.493 1.00 98.12 158 GLU A C 1
ATOM 1151 O O . GLU A 1 158 ? -7.609 -15.152 -4.017 1.00 98.12 158 GLU A O 1
ATOM 1156 N N . THR A 1 159 ? -6.258 -13.433 -4.536 1.00 98.69 159 THR A N 1
ATOM 1157 C CA . THR A 1 159 ? -7.119 -12.390 -3.957 1.00 98.69 159 THR A CA 1
ATOM 1158 C C . THR A 1 159 ? -8.530 -12.479 -4.536 1.00 98.69 159 THR A C 1
ATOM 1160 O O . THR A 1 159 ? -8.734 -12.419 -5.748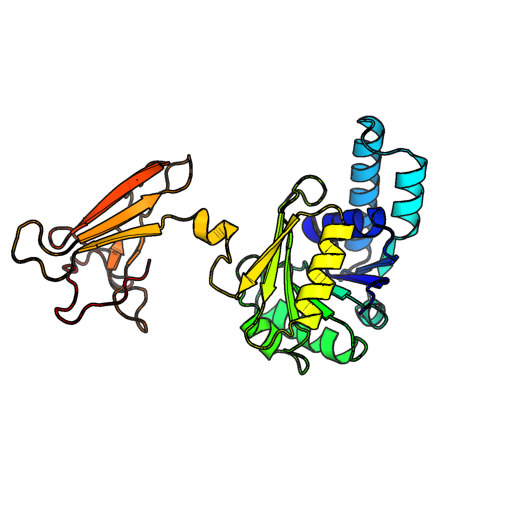 1.00 98.69 159 THR A O 1
ATOM 1163 N N . SER A 1 160 ? -9.529 -12.605 -3.662 1.00 98.38 160 SER A N 1
ATOM 1164 C CA . SER A 1 160 ? -10.916 -12.752 -4.099 1.00 98.38 160 SER A CA 1
ATOM 1165 C C . SER A 1 160 ? -11.513 -11.435 -4.604 1.00 98.38 160 SER A C 1
ATOM 1167 O O . SER A 1 160 ? -11.274 -10.366 -4.041 1.00 98.38 160 SER A O 1
ATOM 1169 N N . GLU A 1 161 ? -12.398 -11.512 -5.602 1.00 97.94 161 GLU A N 1
ATOM 1170 C CA . GLU A 1 161 ? -13.104 -10.337 -6.142 1.00 97.94 161 GLU A CA 1
ATOM 1171 C C . GLU A 1 161 ? -13.889 -9.567 -5.065 1.00 97.94 161 GLU A C 1
ATOM 1173 O O . GLU A 1 161 ? -14.004 -8.343 -5.119 1.00 97.94 161 GLU A O 1
ATOM 1178 N N . ALA A 1 162 ? -14.412 -10.276 -4.057 1.00 98.06 162 ALA A N 1
ATOM 1179 C CA . ALA A 1 162 ? -15.126 -9.670 -2.936 1.00 98.06 162 ALA A CA 1
ATOM 1180 C C . ALA A 1 162 ? -14.211 -8.782 -2.076 1.00 98.06 162 ALA A C 1
ATOM 1182 O O . ALA A 1 162 ? -14.649 -7.735 -1.597 1.00 98.06 162 ALA A O 1
ATOM 1183 N N . VAL A 1 163 ? -12.951 -9.188 -1.899 1.00 98.56 163 VAL A N 1
ATOM 1184 C CA . VAL A 1 163 ? -11.929 -8.418 -1.183 1.00 98.56 163 VAL A CA 1
ATOM 1185 C C . VAL A 1 163 ? -11.523 -7.204 -2.008 1.00 98.56 163 VAL A C 1
ATOM 1187 O O . VAL A 1 163 ? -11.550 -6.093 -1.482 1.00 98.56 163 VAL A O 1
ATOM 1190 N N . THR A 1 164 ? -11.265 -7.375 -3.309 1.00 98.56 164 THR A N 1
ATOM 1191 C CA . THR A 1 164 ? -10.994 -6.255 -4.224 1.00 98.56 164 THR A CA 1
ATOM 1192 C C . THR A 1 164 ? -12.114 -5.215 -4.171 1.00 98.56 164 THR A C 1
ATOM 1194 O O . THR A 1 164 ? -11.845 -4.032 -3.977 1.00 98.56 164 THR A O 1
ATOM 1197 N N . ALA A 1 165 ? -13.375 -5.647 -4.277 1.00 98.38 165 ALA A N 1
ATOM 1198 C CA . ALA A 1 165 ? -14.531 -4.756 -4.237 1.00 98.38 165 ALA A CA 1
ATOM 1199 C C . ALA A 1 165 ? -14.647 -4.006 -2.900 1.00 98.38 165 ALA A C 1
ATOM 1201 O O . ALA A 1 165 ? -14.865 -2.796 -2.899 1.00 98.38 165 ALA A O 1
ATOM 1202 N N . ALA A 1 166 ? -14.452 -4.697 -1.771 1.00 98.56 166 ALA A N 1
ATOM 1203 C CA . ALA A 1 166 ? -14.511 -4.080 -0.448 1.00 98.56 166 ALA A CA 1
ATOM 1204 C C . ALA A 1 166 ? -13.408 -3.027 -0.246 1.00 98.56 166 ALA A C 1
ATOM 1206 O O . ALA A 1 166 ? -13.674 -1.954 0.292 1.00 98.56 166 ALA A O 1
ATOM 1207 N N . VAL A 1 167 ? -12.180 -3.294 -0.703 1.00 98.56 167 VAL A N 1
ATOM 1208 C CA . VAL A 1 167 ? -11.066 -2.338 -0.574 1.00 98.56 167 VAL A CA 1
ATOM 1209 C C . VAL A 1 167 ? -11.207 -1.157 -1.541 1.00 98.56 167 VAL A C 1
ATOM 1211 O O . VAL A 1 167 ? -10.869 -0.028 -1.173 1.00 98.56 167 VAL A O 1
ATOM 1214 N N . VAL A 1 168 ? -11.753 -1.373 -2.743 1.00 98.56 168 VAL A N 1
ATOM 1215 C CA . VAL A 1 168 ? -12.115 -0.287 -3.673 1.00 98.56 168 VAL A CA 1
ATOM 1216 C C . VAL A 1 168 ? -13.153 0.634 -3.033 1.00 98.56 168 VAL A C 1
ATOM 1218 O O . VAL A 1 168 ? -12.901 1.832 -2.921 1.00 98.56 168 VAL A O 1
ATOM 1221 N N . GLU A 1 169 ? -14.261 0.080 -2.529 1.00 98.38 169 GLU A N 1
ATOM 1222 C CA . GLU A 1 169 ? -15.303 0.849 -1.837 1.00 98.38 169 GLU A CA 1
ATOM 1223 C C . GLU A 1 169 ? -14.721 1.609 -0.638 1.00 98.38 169 GLU A C 1
ATOM 1225 O O . GLU A 1 169 ? -14.977 2.804 -0.459 1.00 98.38 169 GLU A O 1
ATOM 1230 N N . ALA A 1 170 ? -13.867 0.948 0.153 1.00 98.44 170 ALA A N 1
ATOM 1231 C CA . ALA A 1 170 ? -13.245 1.581 1.302 1.00 98.44 170 ALA A CA 1
ATOM 1232 C C . ALA A 1 170 ? -12.355 2.767 0.911 1.00 98.44 170 ALA A C 1
ATOM 1234 O O . ALA A 1 170 ? -12.413 3.815 1.559 1.00 98.44 170 ALA A O 1
ATOM 1235 N N . SER A 1 171 ? -11.577 2.624 -0.164 1.00 98.25 171 SER A N 1
ATOM 1236 C CA . SER A 1 171 ? -10.710 3.676 -0.705 1.00 98.25 171 SER A CA 1
ATOM 1237 C C . SER A 1 171 ? -11.518 4.854 -1.247 1.00 98.25 171 SER A C 1
ATOM 1239 O O . SER A 1 171 ? -11.205 6.009 -0.957 1.00 98.25 171 SER A O 1
ATOM 1241 N N . GLU A 1 172 ? -12.585 4.585 -1.996 1.00 97.81 172 GLU A N 1
ATOM 1242 C CA . GLU A 1 172 ? -13.472 5.622 -2.529 1.00 97.81 172 GLU A CA 1
ATOM 1243 C C . GLU A 1 172 ? -14.179 6.391 -1.408 1.00 97.81 172 GLU A C 1
ATOM 1245 O O . GLU A 1 172 ? -14.236 7.623 -1.449 1.00 97.81 172 GLU A O 1
ATOM 1250 N N . ARG A 1 173 ? -14.615 5.700 -0.343 1.00 97.75 173 ARG A N 1
ATOM 1251 C CA . ARG A 1 173 ? -15.147 6.337 0.874 1.00 97.75 173 ARG A CA 1
ATOM 1252 C C . ARG A 1 173 ? -14.104 7.228 1.564 1.00 97.75 173 ARG A C 1
ATOM 1254 O O . ARG A 1 173 ? -14.473 8.271 2.095 1.00 97.75 173 ARG A O 1
ATOM 1261 N N . MET A 1 174 ? -12.808 6.902 1.482 1.00 97.94 174 MET A N 1
ATOM 1262 C CA . MET A 1 174 ? -11.701 7.782 1.913 1.00 97.94 174 MET A CA 1
ATOM 1263 C C . MET A 1 174 ? -11.421 8.963 0.965 1.00 97.94 174 MET A C 1
ATOM 1265 O O . MET A 1 174 ? -10.428 9.679 1.134 1.00 97.94 174 MET A O 1
ATOM 1269 N N . GLY A 1 175 ? -12.256 9.178 -0.056 1.00 96.56 175 GLY A N 1
ATOM 1270 C CA . GLY A 1 175 ? -12.071 10.225 -1.059 1.00 96.56 175 GLY A CA 1
ATOM 1271 C C . GLY A 1 175 ? -10.903 9.951 -2.010 1.00 96.56 175 GLY A C 1
ATOM 1272 O O . GLY A 1 175 ? -10.344 10.890 -2.590 1.00 96.56 175 GLY A O 1
ATOM 1273 N N . LYS A 1 176 ? -10.492 8.684 -2.139 1.00 97.94 176 LYS A N 1
ATOM 1274 C CA . LYS A 1 176 ? -9.442 8.243 -3.060 1.00 97.94 176 LYS A CA 1
ATOM 1275 C C . LYS A 1 176 ? -10.021 7.824 -4.402 1.00 97.94 176 LYS A C 1
ATOM 1277 O O . LYS A 1 176 ? -11.200 7.527 -4.539 1.00 97.94 176 LYS A O 1
ATOM 1282 N N . THR A 1 177 ? -9.156 7.810 -5.404 1.00 97.50 177 THR A N 1
ATOM 1283 C CA . THR A 1 177 ? -9.401 7.190 -6.701 1.00 97.50 177 THR A CA 1
ATOM 1284 C C . THR A 1 177 ? -8.692 5.847 -6.687 1.00 97.50 177 THR A C 1
ATOM 1286 O O . THR A 1 177 ? -7.462 5.805 -6.744 1.00 97.50 177 THR A O 1
ATOM 1289 N N . ALA A 1 178 ? -9.466 4.774 -6.554 1.00 96.88 178 ALA A N 1
ATOM 1290 C CA . ALA A 1 178 ? -8.946 3.418 -6.550 1.00 96.88 178 ALA A CA 1
ATOM 1291 C C . ALA A 1 178 ? -8.636 2.966 -7.984 1.00 96.88 178 ALA A C 1
ATOM 1293 O O . ALA A 1 178 ? -9.478 3.085 -8.874 1.00 96.88 178 ALA A O 1
ATOM 1294 N N . LEU A 1 179 ? -7.434 2.437 -8.203 1.00 95.50 179 LEU A N 1
ATOM 1295 C CA . LEU A 1 179 ? -7.044 1.797 -9.457 1.00 95.50 179 LEU A CA 1
ATOM 1296 C C . LEU A 1 179 ? -6.684 0.342 -9.175 1.00 95.50 179 LEU A C 1
ATOM 1298 O O . LEU A 1 179 ? -5.661 0.077 -8.551 1.00 95.50 179 LEU A O 1
ATOM 1302 N N . ALA A 1 180 ? -7.519 -0.589 -9.632 1.00 95.75 180 ALA A N 1
ATOM 1303 C CA . ALA A 1 180 ? -7.241 -2.011 -9.482 1.00 95.75 180 ALA A CA 1
ATOM 1304 C C . ALA A 1 180 ? -6.237 -2.498 -10.537 1.00 95.75 180 ALA A C 1
ATOM 1306 O O . ALA A 1 180 ? -6.373 -2.190 -11.724 1.00 95.75 180 ALA A O 1
ATOM 1307 N N . CYS A 1 181 ? -5.257 -3.286 -10.111 1.00 92.94 181 CYS A N 1
ATOM 1308 C CA . CYS A 1 181 ? -4.289 -3.954 -10.975 1.00 92.94 181 CYS A CA 1
ATOM 1309 C C . CYS A 1 181 ? -3.900 -5.320 -10.395 1.00 92.94 181 CYS A C 1
ATOM 1311 O O . CYS A 1 181 ? -4.276 -5.661 -9.275 1.00 92.94 181 CYS A O 1
ATOM 1313 N N . ASN A 1 182 ? -3.167 -6.118 -11.169 1.00 93.50 182 ASN A N 1
ATOM 1314 C CA . ASN A 1 182 ? -2.612 -7.383 -10.693 1.00 93.50 182 ASN A CA 1
ATOM 1315 C C . ASN A 1 182 ? -1.171 -7.183 -10.222 1.00 93.50 182 ASN A C 1
ATOM 1317 O O . ASN A 1 182 ? -0.466 -6.307 -10.729 1.00 93.50 182 ASN A O 1
ATOM 1321 N N . ASP A 1 183 ? -0.745 -8.021 -9.280 1.00 89.44 183 ASP A N 1
ATOM 1322 C CA . ASP A 1 183 ? 0.619 -8.041 -8.766 1.00 89.44 183 ASP A CA 1
ATOM 1323 C C . ASP A 1 183 ? 1.638 -8.253 -9.894 1.00 89.44 183 ASP A C 1
ATOM 1325 O O . ASP A 1 183 ? 1.556 -9.198 -10.680 1.00 89.44 183 ASP A O 1
ATOM 1329 N N . SER A 1 184 ? 2.575 -7.316 -9.988 1.00 84.94 184 SER A N 1
ATOM 1330 C CA . SER A 1 184 ? 3.642 -7.247 -10.982 1.00 84.94 184 SER A CA 1
ATOM 1331 C C . SER A 1 184 ? 4.697 -6.267 -10.461 1.00 84.94 184 SER A C 1
ATOM 1333 O O . SER A 1 184 ? 4.322 -5.292 -9.801 1.00 84.94 184 SER A O 1
ATOM 1335 N N . PRO A 1 185 ? 5.993 -6.444 -10.786 1.00 77.75 185 PRO A N 1
ATOM 1336 C CA . PRO A 1 185 ? 7.033 -5.500 -10.382 1.00 77.75 185 PRO A CA 1
ATOM 1337 C C . PRO A 1 185 ? 6.671 -4.048 -10.729 1.00 77.75 185 PRO A C 1
ATOM 1339 O O . PRO A 1 185 ? 6.320 -3.742 -11.870 1.00 77.75 185 PRO A O 1
ATOM 1342 N N . GLY A 1 186 ? 6.712 -3.164 -9.725 1.00 73.94 186 GLY A N 1
ATOM 1343 C CA . GLY A 1 186 ? 6.390 -1.738 -9.866 1.00 73.94 186 GLY A CA 1
ATOM 1344 C C . GLY A 1 186 ? 4.901 -1.400 -10.051 1.00 73.94 186 GLY A C 1
ATOM 1345 O O . GLY A 1 186 ? 4.578 -0.240 -10.317 1.00 73.94 186 GLY A O 1
ATOM 1346 N N . PHE A 1 187 ? 3.999 -2.376 -9.918 1.00 84.75 187 PHE A N 1
ATOM 1347 C CA . PHE A 1 187 ? 2.549 -2.223 -10.076 1.00 84.75 187 PHE A CA 1
ATOM 1348 C C . PHE A 1 187 ? 2.177 -1.474 -11.366 1.00 84.75 187 PHE A C 1
ATOM 1350 O O . PHE A 1 187 ? 2.463 -1.961 -12.462 1.00 84.75 187 PHE A O 1
ATOM 1357 N N . VAL A 1 188 ? 1.538 -0.303 -11.256 1.00 81.88 188 VAL A N 1
ATOM 1358 C CA . VAL A 1 188 ? 1.216 0.557 -12.402 1.00 81.88 188 VAL A CA 1
ATOM 1359 C C . VAL A 1 188 ? 2.072 1.818 -12.382 1.00 81.88 188 VAL A C 1
ATOM 1361 O O . VAL A 1 188 ? 2.776 2.096 -13.347 1.00 81.88 188 VAL A O 1
ATOM 1364 N N . SER A 1 189 ? 2.037 2.580 -11.292 1.00 78.00 189 SER A N 1
ATOM 1365 C CA . SER A 1 1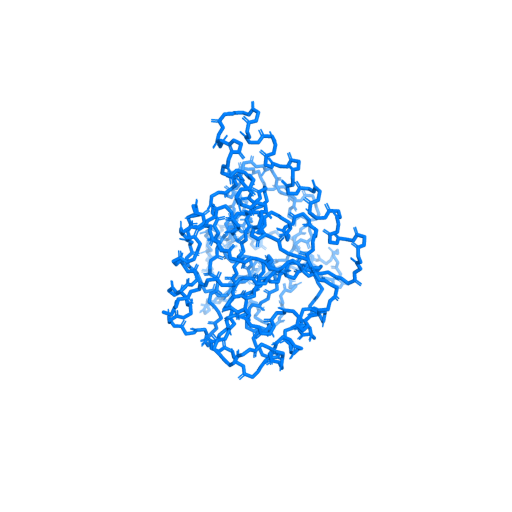89 ? 2.643 3.911 -11.224 1.00 78.00 189 SER A CA 1
ATOM 1366 C C . SER A 1 189 ? 4.159 3.838 -11.318 1.00 78.00 189 SER A C 1
ATOM 1368 O O . SER A 1 189 ? 4.737 4.483 -12.185 1.00 78.00 189 SER A O 1
ATOM 1370 N N . ASN A 1 190 ? 4.808 3.013 -10.492 1.00 76.38 190 ASN A N 1
ATOM 1371 C CA . ASN A 1 190 ? 6.266 2.883 -10.543 1.00 76.38 190 ASN A CA 1
ATOM 1372 C C . ASN A 1 190 ? 6.712 2.252 -11.869 1.00 76.38 190 ASN A C 1
ATOM 1374 O O . ASN A 1 190 ? 7.710 2.681 -12.433 1.00 76.38 190 ASN A O 1
ATOM 1378 N N . ARG A 1 191 ? 5.932 1.307 -12.411 1.00 74.19 191 ARG A N 1
ATOM 1379 C CA . ARG A 1 191 ? 6.207 0.672 -13.706 1.00 74.19 191 ARG A CA 1
ATOM 1380 C C . ARG A 1 191 ? 6.160 1.658 -14.874 1.00 74.19 191 ARG A C 1
ATOM 1382 O O . ARG A 1 191 ? 7.039 1.627 -15.725 1.00 74.19 191 ARG A O 1
ATOM 1389 N N . ILE A 1 192 ? 5.158 2.537 -14.916 1.00 68.62 192 ILE A N 1
ATOM 1390 C CA . ILE A 1 192 ? 5.046 3.563 -15.964 1.00 68.62 192 ILE A CA 1
ATOM 1391 C C . ILE A 1 192 ? 6.039 4.702 -15.723 1.00 68.62 192 ILE A C 1
ATOM 1393 O O . ILE A 1 192 ? 6.355 5.403 -16.668 1.00 68.62 192 ILE A O 1
ATOM 1397 N N . LEU A 1 193 ? 6.548 4.909 -14.508 1.00 68.81 193 LEU A N 1
ATOM 1398 C CA . LEU A 1 193 ? 7.558 5.934 -14.202 1.00 68.81 193 LEU A CA 1
ATOM 1399 C C . LEU A 1 193 ? 9.005 5.454 -14.410 1.00 68.81 193 LEU A C 1
ATOM 1401 O O . LEU A 1 193 ? 9.944 6.184 -14.090 1.00 68.81 193 LEU A O 1
ATOM 1405 N N . CYS A 1 194 ? 9.192 4.256 -14.960 1.00 72.62 194 CYS A N 1
ATOM 1406 C CA . CYS A 1 194 ? 10.482 3.750 -15.403 1.00 72.62 194 CYS A CA 1
ATOM 1407 C C . CYS A 1 194 ? 10.593 3.805 -16.938 1.00 72.62 194 CYS A C 1
ATOM 1409 O O . CYS A 1 194 ? 9.575 3.809 -17.636 1.00 72.62 194 CYS A O 1
ATOM 1411 N N . PRO A 1 195 ? 11.824 3.823 -17.482 1.00 80.75 195 PRO A N 1
ATOM 1412 C CA . PRO A 1 195 ? 12.062 3.548 -18.891 1.00 80.75 195 PRO A CA 1
ATOM 1413 C C . PRO A 1 195 ? 11.375 2.244 -19.293 1.00 80.75 195 PRO A C 1
ATOM 1415 O O . PRO A 1 195 ? 11.467 1.249 -18.577 1.00 80.75 195 PRO A O 1
ATOM 1418 N N . MET A 1 196 ? 10.695 2.248 -20.432 1.00 86.94 196 MET A N 1
ATOM 1419 C CA . MET A 1 196 ? 10.021 1.069 -20.968 1.00 86.94 196 MET A CA 1
ATOM 1420 C C . MET A 1 196 ? 10.681 0.637 -22.267 1.00 86.94 196 MET A C 1
ATOM 1422 O O . MET A 1 196 ? 11.155 1.476 -23.031 1.00 86.94 196 MET A O 1
ATOM 1426 N N . ILE A 1 197 ? 10.649 -0.660 -22.555 1.00 89.00 197 ILE A N 1
ATOM 1427 C CA . ILE A 1 197 ? 10.906 -1.151 -23.909 1.00 89.00 197 ILE A CA 1
ATOM 1428 C C . ILE A 1 197 ? 9.751 -0.668 -24.791 1.00 89.00 197 ILE A C 1
ATOM 1430 O O . ILE A 1 197 ? 8.594 -1.006 -24.540 1.00 89.00 197 ILE A O 1
ATOM 1434 N N . ASN A 1 198 ? 10.065 0.170 -25.776 1.00 90.06 198 ASN A N 1
ATOM 1435 C CA . ASN A 1 198 ? 9.092 0.770 -26.683 1.00 90.06 198 ASN A CA 1
ATOM 1436 C C . ASN A 1 198 ? 8.897 -0.081 -27.937 1.00 90.06 198 ASN A C 1
ATOM 1438 O O . ASN A 1 198 ? 7.770 -0.362 -28.325 1.00 90.06 198 ASN A O 1
ATOM 1442 N N . GLU A 1 199 ? 9.998 -0.502 -28.553 1.00 88.81 199 GLU A N 1
ATOM 1443 C CA . GLU A 1 199 ? 9.994 -1.247 -29.809 1.00 88.81 199 GLU A CA 1
ATOM 1444 C C . GLU A 1 199 ? 11.163 -2.237 -29.833 1.00 88.81 199 GLU A C 1
ATOM 1446 O O . GLU A 1 199 ? 12.231 -1.976 -29.271 1.00 88.81 199 GLU A O 1
ATOM 1451 N N . VAL A 1 200 ? 10.962 -3.370 -30.507 1.00 88.50 200 VAL A N 1
ATOM 1452 C CA . VAL A 1 200 ? 11.990 -4.397 -30.707 1.00 88.50 200 VAL A CA 1
ATOM 1453 C C . VAL A 1 200 ? 11.966 -4.845 -32.162 1.00 88.50 200 VAL A C 1
ATOM 1455 O O . VAL A 1 200 ? 10.928 -5.257 -32.679 1.00 88.50 200 VAL A O 1
ATOM 1458 N N . LEU A 1 201 ? 13.129 -4.819 -32.810 1.00 86.62 201 LEU A N 1
ATOM 1459 C CA . LEU A 1 201 ? 13.351 -5.500 -34.078 1.00 86.62 201 LEU A CA 1
ATOM 1460 C C . LEU A 1 201 ? 14.315 -6.658 -33.845 1.00 86.62 201 LEU A C 1
ATOM 1462 O O . LEU A 1 201 ? 15.475 -6.442 -33.502 1.00 86.62 201 LEU A O 1
ATOM 1466 N N . ALA A 1 202 ? 13.832 -7.874 -34.068 1.00 83.69 202 ALA A N 1
ATOM 1467 C CA . ALA A 1 202 ? 14.632 -9.088 -34.030 1.00 83.69 202 ALA A CA 1
ATOM 1468 C C . ALA A 1 202 ? 14.819 -9.646 -35.445 1.00 83.69 202 ALA A C 1
ATOM 1470 O O . ALA A 1 202 ? 13.932 -9.531 -36.293 1.00 83.69 202 ALA A O 1
ATOM 1471 N N . HIS A 1 203 ? 15.964 -10.279 -35.671 1.00 76.06 203 HIS A N 1
ATOM 1472 C CA . HIS A 1 203 ? 16.324 -11.010 -36.875 1.00 76.06 203 HIS A CA 1
ATOM 1473 C C . HIS A 1 203 ? 16.257 -10.172 -38.166 1.00 76.06 203 HIS A C 1
ATOM 1475 O O . HIS A 1 203 ? 15.628 -10.546 -39.158 1.00 76.06 203 HIS A O 1
ATOM 1481 N N . SER A 1 204 ? 16.913 -9.007 -38.157 1.00 74.69 204 SER A N 1
ATOM 1482 C CA . SER A 1 204 ? 17.018 -8.154 -39.348 1.00 74.69 204 SER A CA 1
ATOM 1483 C C . SER A 1 204 ? 18.324 -8.386 -40.110 1.00 74.69 204 SER A C 1
ATOM 1485 O O . SER A 1 204 ? 19.400 -8.023 -39.641 1.00 74.69 204 SER A O 1
ATOM 1487 N N . ASP A 1 205 ? 18.222 -8.863 -41.354 1.00 72.69 205 ASP A N 1
ATOM 1488 C CA . ASP A 1 205 ? 19.347 -8.907 -42.306 1.00 72.69 205 ASP A CA 1
ATOM 1489 C C . ASP A 1 205 ? 19.802 -7.503 -42.757 1.00 72.69 205 ASP A C 1
ATOM 1491 O O . ASP A 1 205 ? 20.875 -7.324 -43.345 1.00 72.69 205 ASP A O 1
ATOM 1495 N N . ALA A 1 206 ? 18.977 -6.481 -42.507 1.00 74.56 206 ALA A N 1
ATOM 1496 C CA . ALA A 1 206 ? 19.283 -5.091 -42.803 1.00 74.56 206 ALA A CA 1
ATOM 1497 C C . ALA A 1 206 ? 19.952 -4.402 -41.605 1.00 74.56 206 ALA A C 1
ATOM 1499 O O . ALA A 1 206 ? 19.514 -4.532 -40.462 1.00 74.56 206 ALA A O 1
ATOM 1500 N N . ALA A 1 207 ? 20.988 -3.603 -41.881 1.00 71.56 207 ALA A N 1
ATOM 1501 C CA . ALA A 1 207 ? 21.638 -2.765 -40.876 1.00 71.56 207 ALA A CA 1
ATOM 1502 C C . ALA A 1 207 ? 20.624 -1.817 -40.184 1.00 71.56 207 ALA A C 1
ATOM 1504 O O . ALA A 1 207 ? 19.830 -1.196 -40.892 1.00 71.56 207 ALA A O 1
ATOM 1505 N N . PRO A 1 208 ? 20.694 -1.635 -38.846 1.00 70.88 208 PRO A N 1
ATOM 1506 C CA . PRO A 1 208 ? 21.798 -2.016 -37.955 1.00 70.88 208 PRO A CA 1
ATOM 1507 C C . PRO A 1 208 ? 21.784 -3.465 -37.428 1.00 70.88 208 PRO A C 1
ATOM 1509 O O . PRO A 1 208 ? 22.670 -3.792 -36.643 1.00 70.88 208 PRO A O 1
ATOM 1512 N N . GLY A 1 209 ? 20.876 -4.323 -37.895 1.00 84.94 209 GLY A N 1
ATOM 1513 C CA . GLY A 1 209 ? 20.614 -5.640 -37.310 1.00 84.94 209 GLY A CA 1
ATOM 1514 C C . GLY A 1 209 ? 19.501 -5.543 -36.270 1.00 84.94 209 GLY A C 1
ATOM 1515 O O . GLY A 1 209 ? 18.653 -4.652 -36.367 1.00 84.94 209 GLY A O 1
ATOM 1516 N N . ASP A 1 210 ? 19.518 -6.426 -35.276 1.00 87.50 210 ASP A N 1
ATOM 1517 C CA . ASP A 1 210 ? 18.571 -6.373 -34.159 1.00 87.50 210 ASP A CA 1
ATOM 1518 C C . ASP A 1 210 ? 18.746 -5.098 -33.345 1.00 87.50 210 ASP A C 1
ATOM 1520 O O . ASP A 1 210 ? 19.871 -4.619 -33.144 1.00 87.50 210 ASP A O 1
ATOM 1524 N N . TRP A 1 211 ? 17.632 -4.575 -32.844 1.00 89.69 211 TRP A N 1
ATOM 1525 C CA . TRP A 1 211 ? 17.643 -3.433 -31.950 1.00 89.69 211 TRP A CA 1
ATOM 1526 C C . TRP A 1 211 ? 16.471 -3.438 -30.972 1.00 89.69 211 TRP A C 1
ATOM 1528 O O . TRP A 1 211 ? 15.402 -3.979 -31.247 1.00 89.69 211 TRP A O 1
ATOM 1538 N N . ILE A 1 212 ? 16.700 -2.802 -29.828 1.00 91.00 212 ILE A N 1
ATOM 1539 C CA . ILE A 1 212 ? 15.709 -2.497 -28.801 1.00 91.00 212 ILE A CA 1
ATOM 1540 C C . ILE A 1 212 ? 15.697 -0.984 -28.630 1.00 91.00 212 ILE A C 1
ATOM 1542 O O . ILE A 1 212 ? 16.747 -0.365 -28.450 1.00 91.00 212 ILE A O 1
ATOM 1546 N N . GLU A 1 213 ? 14.516 -0.385 -28.668 1.00 93.12 213 GLU A N 1
ATOM 1547 C CA . GLU A 1 213 ? 14.313 1.004 -28.285 1.00 93.12 213 GLU A CA 1
ATOM 1548 C C . GLU A 1 213 ? 13.727 1.070 -26.881 1.00 93.12 213 GLU A C 1
ATOM 1550 O O . GLU A 1 213 ? 12.714 0.438 -26.585 1.00 93.12 213 GLU A O 1
ATOM 1555 N N . LEU A 1 214 ? 14.345 1.877 -26.028 1.00 94.25 214 LEU A N 1
ATOM 1556 C CA . LEU A 1 214 ? 13.798 2.279 -24.746 1.00 94.25 214 LEU A CA 1
ATOM 1557 C C . LEU A 1 214 ? 13.172 3.665 -24.864 1.00 94.25 214 LEU A C 1
ATOM 1559 O O . LEU A 1 214 ? 13.737 4.550 -25.506 1.00 94.25 214 LEU A O 1
ATOM 1563 N N . TYR A 1 215 ? 12.044 3.868 -24.195 1.00 92.94 215 TYR A N 1
ATOM 1564 C CA . TYR A 1 215 ? 11.357 5.147 -24.079 1.00 92.94 215 TYR A CA 1
ATOM 1565 C C . TYR A 1 215 ? 11.259 5.570 -22.615 1.00 92.94 215 TYR A C 1
ATOM 1567 O O . TYR A 1 215 ? 10.837 4.790 -21.761 1.00 92.94 215 TYR A O 1
ATOM 1575 N N . ASN A 1 216 ? 11.625 6.816 -22.323 1.00 91.00 216 ASN A N 1
ATOM 1576 C CA . ASN A 1 216 ? 11.427 7.415 -21.008 1.00 91.00 216 ASN A CA 1
ATOM 1577 C C . ASN A 1 216 ? 10.117 8.194 -20.987 1.00 91.00 216 ASN A C 1
ATOM 1579 O O . ASN A 1 216 ? 9.982 9.260 -21.579 1.00 91.00 216 ASN A O 1
ATOM 1583 N N . THR A 1 217 ? 9.164 7.649 -20.255 1.00 85.56 217 THR A N 1
ATOM 1584 C CA . THR A 1 217 ? 7.824 8.189 -20.006 1.00 85.56 217 THR A CA 1
ATOM 1585 C C . THR A 1 217 ? 7.808 9.379 -19.041 1.00 85.56 217 THR A C 1
ATOM 1587 O O . THR A 1 217 ? 6.784 10.054 -18.916 1.00 85.56 217 THR A O 1
ATOM 1590 N N . THR A 1 218 ? 8.908 9.636 -18.328 1.00 84.44 218 THR A N 1
ATOM 1591 C CA . THR A 1 218 ? 9.023 10.721 -17.345 1.00 84.44 218 THR A CA 1
ATOM 1592 C C . THR A 1 218 ? 9.530 12.013 -17.988 1.00 84.44 218 THR A C 1
ATOM 1594 O O . THR A 1 218 ? 10.012 12.017 -19.119 1.00 84.44 218 THR A O 1
ATOM 1597 N N . SER A 1 219 ? 9.429 13.137 -17.272 1.00 85.88 219 SER A N 1
ATOM 1598 C CA . SER A 1 219 ? 9.968 14.427 -17.730 1.00 85.88 219 SER A CA 1
ATOM 1599 C C . SER A 1 219 ? 11.454 14.627 -17.430 1.00 85.88 219 SER A C 1
ATOM 1601 O O . SER A 1 219 ? 12.047 15.561 -17.963 1.00 85.88 219 SER A O 1
ATOM 1603 N N . GLU A 1 220 ? 12.046 13.783 -16.586 1.00 87.88 220 GLU A N 1
ATOM 1604 C CA . GLU A 1 220 ? 13.429 13.916 -16.125 1.00 87.88 220 GLU A CA 1
ATOM 1605 C C . GLU A 1 220 ? 14.349 12.953 -16.878 1.00 87.88 220 GLU A C 1
ATOM 1607 O O . GLU A 1 220 ? 13.914 11.910 -17.366 1.00 87.88 220 GLU A O 1
ATOM 1612 N N . GLU A 1 221 ? 15.634 13.290 -16.981 1.00 92.62 221 GLU A N 1
ATOM 1613 C CA . GLU A 1 221 ? 16.626 12.359 -17.518 1.00 92.62 221 GLU A CA 1
ATOM 1614 C C . GLU A 1 221 ? 16.908 11.209 -16.541 1.00 92.62 221 GLU A C 1
ATOM 1616 O O . GLU A 1 221 ? 16.901 11.389 -15.323 1.00 92.62 221 GLU A O 1
ATOM 1621 N N . ILE A 1 222 ? 17.161 10.019 -17.087 1.00 90.44 222 ILE A N 1
ATOM 1622 C CA . ILE A 1 222 ? 17.443 8.803 -16.321 1.00 90.44 222 ILE A CA 1
ATOM 1623 C C . ILE A 1 222 ? 18.810 8.268 -16.746 1.00 90.44 222 ILE A C 1
ATOM 1625 O O . ILE A 1 222 ? 19.046 8.038 -17.932 1.00 90.44 222 ILE A O 1
ATOM 1629 N N . ASP A 1 223 ? 19.713 8.060 -15.785 1.00 92.38 223 ASP A N 1
ATOM 1630 C CA . ASP A 1 223 ? 20.969 7.341 -16.024 1.00 92.38 223 ASP A CA 1
ATOM 1631 C C . ASP A 1 223 ? 20.707 5.833 -15.957 1.00 92.38 223 ASP A C 1
ATOM 1633 O O . ASP A 1 223 ? 20.478 5.267 -14.888 1.00 92.38 223 ASP A O 1
ATOM 1637 N N . LEU A 1 224 ? 20.731 5.194 -17.124 1.00 92.19 224 LEU A N 1
ATOM 1638 C CA . LEU A 1 224 ? 20.601 3.746 -17.287 1.00 92.19 224 LEU A CA 1
ATOM 1639 C C . LEU A 1 224 ? 21.920 3.013 -17.025 1.00 92.19 224 LEU A C 1
ATOM 1641 O O . LEU A 1 224 ? 21.993 1.791 -17.154 1.00 92.19 224 LEU A O 1
ATOM 1645 N N . GLY A 1 225 ? 22.997 3.736 -16.714 1.00 91.06 225 GLY A N 1
ATOM 1646 C CA . GLY A 1 225 ? 24.308 3.156 -16.493 1.00 91.06 225 GLY A CA 1
ATOM 1647 C C . GLY A 1 225 ? 24.284 2.052 -15.441 1.00 91.06 225 GLY A C 1
ATOM 1648 O O . GLY A 1 225 ? 23.968 2.281 -14.276 1.00 91.06 225 GLY A O 1
ATOM 1649 N N . GLY A 1 226 ? 24.669 0.843 -15.850 1.00 88.81 226 GLY A N 1
ATOM 1650 C CA . GLY A 1 226 ? 24.725 -0.328 -14.981 1.00 88.81 226 GLY A CA 1
ATOM 1651 C C . GLY A 1 226 ? 23.428 -1.131 -14.872 1.00 88.81 226 GLY A C 1
ATOM 1652 O O . GLY A 1 226 ? 23.468 -2.175 -14.222 1.00 88.81 226 GLY A O 1
ATOM 1653 N N . TRP A 1 227 ? 22.333 -0.693 -15.506 1.00 91.62 227 TRP A N 1
ATOM 1654 C CA . TRP A 1 227 ? 21.109 -1.488 -15.665 1.00 91.62 227 TRP A CA 1
ATOM 1655 C C . TRP A 1 227 ? 21.364 -2.682 -16.586 1.00 91.62 227 TRP A C 1
ATOM 1657 O O . TRP A 1 227 ? 22.407 -2.752 -17.241 1.00 91.62 227 TRP A O 1
ATOM 1667 N N . PHE A 1 228 ? 20.427 -3.624 -16.644 1.00 90.44 228 PHE A N 1
ATOM 1668 C CA . PHE A 1 228 ? 20.575 -4.835 -17.442 1.00 90.44 228 PHE A CA 1
ATOM 1669 C C . PHE A 1 228 ? 19.452 -4.960 -18.460 1.00 90.44 228 PHE A C 1
ATOM 1671 O O . PHE A 1 228 ? 18.313 -4.630 -18.180 1.00 90.44 228 PHE A O 1
ATOM 1678 N N . LEU A 1 229 ? 19.801 -5.447 -19.643 1.00 89.94 229 LEU A N 1
ATOM 1679 C CA . LEU A 1 229 ? 18.862 -6.055 -20.568 1.00 89.94 229 LEU A CA 1
ATOM 1680 C C . LEU A 1 229 ? 19.077 -7.568 -20.527 1.00 89.94 229 LEU A C 1
ATOM 1682 O O . LEU A 1 229 ? 20.210 -8.039 -20.355 1.00 89.94 229 LEU A O 1
ATOM 1686 N N . SER A 1 230 ? 18.010 -8.332 -20.723 1.00 87.75 230 SER A N 1
ATOM 1687 C CA . SER A 1 230 ? 18.102 -9.772 -20.928 1.00 87.75 230 SER A CA 1
ATOM 1688 C C . SER A 1 230 ? 17.057 -10.279 -21.910 1.00 87.75 230 SER A C 1
ATOM 1690 O O . SER A 1 230 ? 15.981 -9.710 -22.042 1.00 87.75 230 SER A O 1
ATOM 1692 N N . ASP A 1 231 ? 17.413 -11.352 -22.598 1.00 85.38 231 ASP A N 1
ATOM 1693 C CA . ASP A 1 231 ? 16.550 -12.202 -23.416 1.00 85.38 231 ASP A CA 1
ATOM 1694 C C . ASP A 1 231 ? 16.268 -13.561 -22.727 1.00 85.38 231 ASP A C 1
ATOM 1696 O O . ASP A 1 231 ? 15.708 -14.479 -23.324 1.00 85.38 231 ASP A O 1
ATOM 1700 N N . ASP A 1 232 ? 16.707 -13.716 -21.471 1.00 82.19 232 ASP A N 1
ATOM 1701 C CA . ASP A 1 232 ? 16.688 -14.960 -20.706 1.00 82.19 232 ASP A CA 1
ATOM 1702 C C . ASP A 1 232 ? 15.913 -14.766 -19.392 1.00 82.19 232 ASP A C 1
ATOM 1704 O O . ASP A 1 232 ? 16.280 -13.957 -18.540 1.00 82.19 232 ASP A O 1
ATOM 1708 N N . ASN A 1 233 ? 14.851 -15.555 -19.209 1.00 79.25 233 ASN A N 1
ATOM 1709 C CA . ASN A 1 233 ? 13.988 -15.527 -18.022 1.00 79.25 233 ASN A CA 1
ATOM 1710 C C . ASN A 1 233 ? 14.638 -16.103 -16.745 1.00 79.25 233 ASN A C 1
ATOM 1712 O O . ASN A 1 233 ? 14.024 -16.095 -15.678 1.00 79.25 233 ASN A O 1
ATOM 1716 N N . VAL A 1 234 ? 15.857 -16.636 -16.840 1.00 80.06 234 VAL A N 1
ATOM 1717 C CA . VAL A 1 234 ? 16.659 -17.155 -15.725 1.00 80.06 234 VAL A CA 1
ATOM 1718 C C . VAL A 1 234 ? 17.836 -16.228 -15.427 1.00 80.06 234 VAL A C 1
ATOM 1720 O O . VAL A 1 234 ? 18.059 -15.890 -14.264 1.00 80.06 234 VAL A O 1
ATOM 1723 N N . ASP A 1 235 ? 18.587 -15.804 -16.447 1.00 83.94 235 ASP A N 1
ATOM 1724 C CA . ASP A 1 235 ? 19.678 -14.832 -16.285 1.00 83.94 235 ASP A CA 1
ATOM 1725 C C . ASP A 1 235 ? 19.233 -13.416 -16.652 1.00 83.94 235 ASP A C 1
ATOM 1727 O O . ASP A 1 235 ? 19.445 -12.941 -17.764 1.00 83.94 235 ASP A O 1
ATOM 1731 N N . LEU A 1 236 ? 18.687 -12.691 -15.679 1.00 87.44 236 LEU A N 1
ATOM 1732 C CA . LEU A 1 236 ? 18.229 -11.308 -15.855 1.00 87.44 236 LEU A CA 1
ATOM 1733 C C . LEU A 1 236 ? 19.372 -10.278 -15.974 1.00 87.44 236 LEU A C 1
ATOM 1735 O O . LEU A 1 236 ? 19.115 -9.081 -16.036 1.00 87.44 236 LEU A O 1
ATOM 1739 N N . THR A 1 237 ? 20.642 -10.707 -15.971 1.00 89.19 237 THR A N 1
ATOM 1740 C CA . THR A 1 237 ? 21.813 -9.810 -15.880 1.00 89.19 237 THR A CA 1
ATOM 1741 C C . THR A 1 237 ? 22.772 -9.906 -17.068 1.00 89.19 237 THR A C 1
ATOM 1743 O O . THR A 1 237 ? 23.932 -9.480 -16.991 1.00 89.19 237 THR A O 1
ATOM 1746 N N . LYS A 1 238 ? 22.285 -10.452 -18.185 1.00 87.94 238 LYS A N 1
ATOM 1747 C CA . LYS A 1 238 ? 23.084 -10.833 -19.353 1.00 87.94 238 LYS A CA 1
ATOM 1748 C C . LYS A 1 238 ? 23.790 -9.658 -20.035 1.00 87.94 238 LYS A C 1
ATOM 1750 O O . LYS A 1 238 ? 24.986 -9.752 -20.318 1.00 87.94 238 LYS A O 1
ATOM 1755 N N . PHE A 1 239 ? 23.086 -8.552 -20.281 1.00 89.69 239 PHE A N 1
ATOM 1756 C CA . PHE A 1 239 ? 23.615 -7.401 -21.019 1.00 89.69 239 PHE A CA 1
ATOM 1757 C C . PHE A 1 239 ? 23.618 -6.143 -20.150 1.00 89.69 239 PHE A C 1
ATOM 1759 O O . PHE A 1 239 ? 22.609 -5.457 -20.024 1.00 89.69 239 PHE A O 1
ATOM 1766 N N . GLN A 1 240 ? 24.762 -5.797 -19.560 1.00 91.69 240 GLN A N 1
ATOM 1767 C CA . GLN A 1 240 ? 24.855 -4.589 -18.739 1.00 91.69 240 GLN A CA 1
ATOM 1768 C C . GLN A 1 240 ? 24.978 -3.328 -19.604 1.00 91.69 240 GLN A C 1
ATOM 1770 O O . GLN A 1 240 ? 25.922 -3.203 -20.392 1.00 91.69 240 GLN A O 1
ATOM 1775 N N . ILE A 1 241 ? 24.075 -2.368 -19.412 1.00 91.94 241 ILE A N 1
ATOM 1776 C CA . ILE A 1 241 ? 24.102 -1.058 -20.062 1.00 91.94 241 ILE A CA 1
ATOM 1777 C C . ILE A 1 241 ? 25.355 -0.279 -19.605 1.00 91.94 241 ILE A C 1
ATOM 1779 O O . ILE A 1 241 ? 25.623 -0.192 -18.399 1.00 91.94 241 ILE A O 1
ATOM 1783 N N . PRO A 1 242 ? 26.145 0.302 -20.533 1.00 89.25 242 PRO A N 1
ATOM 1784 C CA . PRO A 1 242 ? 27.364 1.036 -20.199 1.00 89.25 242 PRO A CA 1
ATOM 1785 C C . PRO A 1 242 ? 27.145 2.188 -19.204 1.00 89.25 242 PRO A C 1
ATOM 1787 O O . PRO A 1 242 ? 26.125 2.871 -19.279 1.00 89.25 242 PRO A O 1
ATOM 1790 N N . PRO A 1 243 ? 28.110 2.481 -18.313 1.00 88.56 243 PRO A N 1
ATOM 1791 C CA . PRO A 1 243 ? 28.014 3.618 -17.397 1.00 88.56 243 PRO A CA 1
ATOM 1792 C C . PRO A 1 243 ? 27.826 4.964 -18.114 1.00 88.56 243 PRO A C 1
ATOM 1794 O O . PRO A 1 243 ? 28.439 5.189 -19.160 1.00 88.56 243 PRO A O 1
ATOM 1797 N N . ASN A 1 244 ? 27.100 5.894 -17.483 1.00 88.50 244 ASN A N 1
ATOM 1798 C CA . ASN A 1 244 ? 26.763 7.222 -18.019 1.00 88.50 244 ASN A CA 1
ATOM 1799 C C . ASN A 1 244 ? 25.905 7.169 -19.297 1.00 88.50 244 ASN A C 1
ATOM 1801 O O . ASN A 1 244 ? 26.062 8.002 -20.194 1.00 88.50 244 ASN A O 1
ATOM 1805 N N . THR A 1 245 ? 25.027 6.173 -19.404 1.00 92.62 245 THR A N 1
ATOM 1806 C CA . THR A 1 245 ? 24.076 6.078 -20.515 1.00 92.62 245 THR A CA 1
ATOM 1807 C C . THR A 1 245 ? 22.815 6.836 -20.130 1.00 92.62 245 THR A C 1
ATOM 1809 O O . THR A 1 245 ? 21.974 6.323 -19.399 1.00 92.62 245 THR A O 1
ATOM 1812 N N . ILE A 1 246 ? 22.696 8.072 -20.610 1.00 94.19 246 ILE A N 1
ATOM 1813 C CA . ILE A 1 246 ? 21.592 8.962 -20.248 1.00 94.19 246 ILE A CA 1
ATOM 1814 C C . ILE A 1 246 ? 20.440 8.814 -21.239 1.00 94.19 246 ILE A C 1
ATOM 1816 O O . ILE A 1 246 ? 20.617 9.015 -22.441 1.00 94.19 246 ILE A O 1
ATOM 1820 N N . LEU A 1 247 ? 19.252 8.518 -20.717 1.00 93.94 247 LEU A N 1
ATOM 1821 C CA . LEU A 1 247 ? 17.994 8.530 -21.448 1.00 93.94 247 LEU A CA 1
ATOM 1822 C C . LEU A 1 247 ? 17.206 9.809 -21.089 1.00 93.94 247 LEU A C 1
ATOM 1824 O O . LEU A 1 247 ? 16.709 9.923 -19.964 1.00 93.94 247 LEU A O 1
ATOM 1828 N N . PRO A 1 248 ? 17.079 10.783 -22.012 1.00 94.44 248 PRO A N 1
ATOM 1829 C CA . PRO A 1 248 ? 16.382 12.044 -21.747 1.00 94.44 248 PRO A CA 1
ATOM 1830 C C . PRO A 1 248 ? 14.907 11.847 -21.379 1.00 94.44 248 PRO A C 1
ATOM 1832 O O . PRO A 1 248 ? 14.275 10.912 -21.866 1.00 94.44 248 PRO A O 1
ATOM 1835 N N . GLY A 1 249 ? 14.340 12.759 -20.583 1.00 92.12 249 GLY A N 1
ATOM 1836 C CA . GLY A 1 249 ? 12.899 12.798 -20.300 1.00 92.12 249 GLY A CA 1
ATOM 1837 C C . GLY A 1 249 ? 12.064 12.937 -21.576 1.00 92.12 249 GLY A C 1
ATOM 1838 O O . GLY A 1 249 ? 12.368 13.773 -22.429 1.00 92.12 249 GLY A O 1
ATOM 1839 N N . GLY A 1 250 ? 11.039 12.098 -21.741 1.00 91.69 250 GLY A N 1
ATOM 1840 C CA . GLY A 1 250 ? 10.239 12.009 -22.967 1.00 91.69 250 GLY A CA 1
ATOM 1841 C C . GLY A 1 250 ? 11.025 11.541 -24.198 1.00 91.69 250 GLY A C 1
ATOM 1842 O O . GLY A 1 250 ? 10.535 11.693 -25.317 1.00 91.69 250 GLY A O 1
ATOM 1843 N N . GLY A 1 251 ? 12.256 11.057 -24.015 1.00 93.88 251 GLY A N 1
ATOM 1844 C CA . GLY A 1 251 ? 13.182 10.684 -25.077 1.00 93.88 251 GLY A CA 1
ATOM 1845 C C . GLY A 1 251 ? 13.216 9.184 -25.354 1.00 93.88 251 GLY A C 1
ATOM 1846 O O . GLY A 1 251 ? 12.668 8.377 -24.605 1.00 93.88 251 GLY A O 1
ATOM 1847 N N . HIS A 1 252 ? 13.914 8.829 -26.431 1.00 95.12 252 HIS A N 1
ATOM 1848 C CA . HIS A 1 252 ? 14.160 7.450 -26.843 1.00 95.12 252 HIS A CA 1
ATOM 1849 C C . HIS A 1 252 ? 15.664 7.161 -26.845 1.00 95.12 252 HIS A C 1
ATOM 1851 O O . HIS A 1 252 ? 16.470 8.051 -27.136 1.00 95.12 252 HIS A O 1
ATOM 1857 N N . LEU A 1 253 ? 16.038 5.915 -26.568 1.00 94.25 253 LEU A N 1
ATOM 1858 C CA . LEU A 1 253 ? 17.397 5.410 -26.736 1.00 94.25 253 LEU A CA 1
ATOM 1859 C C . LEU A 1 253 ? 17.342 4.047 -27.416 1.00 94.25 253 LEU A C 1
ATOM 1861 O O . LEU A 1 253 ? 16.637 3.157 -26.957 1.00 94.25 253 LEU A O 1
ATOM 1865 N N . VAL A 1 254 ? 18.104 3.881 -28.492 1.00 92.31 254 VAL A N 1
ATOM 1866 C CA . VAL A 1 254 ? 18.153 2.631 -29.254 1.00 92.31 254 VAL A CA 1
ATOM 1867 C C . VAL A 1 254 ? 19.474 1.930 -28.988 1.00 92.31 254 VAL A C 1
ATOM 1869 O O . VAL A 1 254 ? 20.534 2.515 -29.212 1.00 92.31 254 VAL A O 1
ATOM 1872 N N . PHE A 1 255 ? 19.396 0.667 -28.581 1.00 90.44 255 PHE A N 1
ATOM 1873 C CA . PHE A 1 255 ? 20.521 -0.256 -28.571 1.00 90.44 255 PHE A CA 1
ATOM 1874 C C . PHE A 1 255 ? 20.397 -1.238 -29.729 1.00 90.44 255 PHE A C 1
ATOM 1876 O O . PHE A 1 255 ? 19.312 -1.735 -30.005 1.00 90.44 255 PHE A O 1
ATOM 1883 N N . ASN A 1 256 ? 21.497 -1.546 -30.402 1.00 89.00 256 ASN A N 1
ATOM 1884 C CA . ASN A 1 256 ? 21.551 -2.480 -31.519 1.00 89.00 256 ASN A CA 1
ATOM 1885 C C . ASN A 1 256 ? 22.746 -3.438 -31.402 1.00 89.00 256 ASN A C 1
ATOM 1887 O O . ASN A 1 256 ? 23.604 -3.288 -30.535 1.00 89.00 256 ASN A O 1
ATOM 1891 N N . GLN A 1 257 ? 22.839 -4.407 -32.314 1.00 83.12 257 GLN A N 1
ATOM 1892 C CA . GLN A 1 257 ? 23.908 -5.423 -32.331 1.00 83.12 257 GLN A CA 1
ATOM 1893 C C . GLN A 1 257 ? 25.346 -4.864 -32.340 1.00 83.12 257 GLN A C 1
ATOM 1895 O O . GLN A 1 257 ? 26.300 -5.588 -32.051 1.00 83.12 257 GLN A O 1
ATOM 1900 N N . ARG A 1 258 ? 25.542 -3.594 -32.716 1.00 82.31 258 ARG A N 1
ATOM 1901 C CA . ARG A 1 258 ? 26.867 -2.950 -32.742 1.00 82.31 258 ARG A CA 1
ATOM 1902 C C . ARG A 1 258 ? 27.240 -2.311 -31.413 1.00 82.31 258 ARG A C 1
ATOM 1904 O O . ARG A 1 258 ? 28.416 -1.992 -31.223 1.00 82.31 258 ARG A O 1
ATOM 1911 N N . ASP A 1 259 ? 26.270 -2.110 -30.529 1.00 83.94 259 ASP A N 1
ATOM 1912 C CA . ASP A 1 259 ? 26.521 -1.576 -29.204 1.00 83.94 259 ASP A CA 1
ATOM 1913 C C . ASP A 1 259 ? 27.260 -2.601 -28.341 1.00 83.94 259 ASP A C 1
ATOM 1915 O O . ASP A 1 259 ? 27.261 -3.811 -28.584 1.00 83.94 259 ASP A O 1
ATOM 1919 N N . HIS A 1 260 ? 27.989 -2.094 -27.352 1.00 83.19 260 HIS A N 1
ATOM 1920 C CA . HIS A 1 260 ? 28.803 -2.917 -26.472 1.00 83.19 260 HIS A CA 1
ATOM 1921 C C . HIS A 1 260 ? 28.195 -2.944 -25.085 1.00 83.19 260 HIS A C 1
ATOM 1923 O O . HIS A 1 260 ? 28.172 -1.920 -24.406 1.00 83.19 260 HIS A O 1
ATOM 1929 N N . PHE A 1 261 ? 27.788 -4.133 -24.657 1.00 85.94 261 PHE A N 1
ATOM 1930 C CA . PHE A 1 261 ? 27.278 -4.369 -23.317 1.00 85.94 261 PHE A CA 1
ATOM 1931 C C . PHE A 1 261 ? 28.348 -4.984 -22.425 1.00 85.94 261 PHE A C 1
ATOM 1933 O O . PHE A 1 261 ? 29.196 -5.754 -22.886 1.00 85.94 261 PHE A O 1
ATOM 1940 N N . GLY A 1 262 ? 28.299 -4.633 -21.144 1.00 84.31 262 GLY A N 1
ATOM 1941 C CA . GLY A 1 262 ? 29.062 -5.299 -20.099 1.00 84.31 262 GLY A CA 1
ATOM 1942 C C . GLY A 1 262 ? 28.375 -6.580 -19.623 1.00 84.31 262 GLY A C 1
ATOM 1943 O O . GLY A 1 262 ? 27.355 -7.004 -20.159 1.00 84.31 262 GLY A O 1
ATOM 1944 N N . HIS A 1 263 ? 28.929 -7.173 -18.570 1.00 85.12 263 HIS A N 1
ATOM 1945 C CA . HIS A 1 263 ? 28.360 -8.318 -17.860 1.00 85.12 263 HIS A CA 1
ATOM 1946 C C . HIS A 1 263 ? 28.481 -8.088 -16.357 1.00 85.12 263 HIS A C 1
ATOM 1948 O O . HIS A 1 263 ? 29.501 -7.547 -15.928 1.00 85.12 263 HIS A O 1
ATOM 1954 N N . LEU A 1 264 ? 27.547 -8.588 -15.542 1.00 82.00 264 LEU A N 1
ATOM 1955 C CA . LEU A 1 264 ? 27.584 -8.419 -14.081 1.00 82.00 264 LEU A CA 1
ATOM 1956 C C . LEU A 1 264 ? 28.961 -8.764 -13.475 1.00 82.00 264 LEU A C 1
ATOM 1958 O O . LEU A 1 264 ? 29.568 -7.969 -12.761 1.00 82.00 264 LEU A O 1
ATOM 1962 N N . ASN A 1 265 ? 29.495 -9.938 -13.826 1.00 83.75 265 ASN A N 1
ATOM 1963 C CA . ASN A 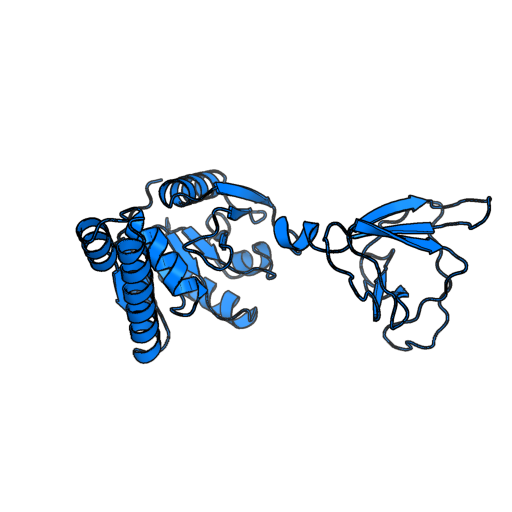1 265 ? 30.792 -10.424 -13.328 1.00 83.75 265 ASN A CA 1
ATOM 1964 C C . ASN A 1 265 ? 32.016 -9.834 -14.055 1.00 83.75 265 ASN A C 1
ATOM 1966 O O . ASN A 1 265 ? 33.154 -10.069 -13.648 1.00 83.75 265 ASN A O 1
ATOM 1970 N N . ASN A 1 266 ? 31.809 -9.103 -15.152 1.00 80.12 266 ASN A N 1
ATOM 1971 C CA . ASN A 1 266 ? 32.870 -8.422 -15.886 1.00 80.12 266 ASN A CA 1
ATOM 1972 C C . ASN A 1 266 ? 32.302 -7.212 -16.652 1.00 80.12 266 ASN A C 1
ATOM 1974 O O . ASN A 1 266 ? 32.073 -7.304 -17.859 1.00 80.12 266 ASN A O 1
ATOM 1978 N N . PRO A 1 267 ? 32.119 -6.056 -15.989 1.00 76.31 267 PRO A N 1
ATOM 1979 C CA . PRO A 1 267 ? 31.510 -4.874 -16.610 1.00 76.31 267 PRO A CA 1
ATOM 1980 C C . PRO A 1 267 ? 32.298 -4.307 -17.800 1.00 76.31 267 PRO A C 1
ATOM 1982 O O . PRO A 1 267 ? 31.788 -3.494 -18.562 1.00 76.31 267 PRO A O 1
ATOM 1985 N N . ARG A 1 268 ? 33.567 -4.712 -17.961 1.00 76.62 268 ARG A N 1
ATOM 1986 C CA . ARG A 1 268 ? 34.427 -4.329 -19.093 1.00 76.62 268 ARG A CA 1
ATOM 1987 C C . ARG A 1 268 ? 34.376 -5.323 -20.253 1.00 76.62 268 ARG A C 1
ATOM 1989 O O . ARG A 1 268 ? 35.044 -5.090 -21.263 1.00 76.62 268 ARG A O 1
ATOM 1996 N N . ALA A 1 269 ? 33.663 -6.440 -20.100 1.00 80.19 269 ALA A N 1
ATOM 1997 C CA . ALA A 1 269 ? 33.401 -7.348 -21.204 1.00 80.19 269 ALA A CA 1
ATOM 1998 C C . ALA A 1 269 ? 32.689 -6.591 -22.332 1.00 80.19 269 ALA A C 1
ATOM 2000 O O . ALA A 1 269 ? 32.004 -5.602 -22.092 1.00 80.19 269 ALA A O 1
ATOM 2001 N N . ARG A 1 270 ? 32.888 -7.049 -23.567 1.00 81.62 270 ARG A N 1
ATOM 2002 C CA . ARG A 1 270 ? 32.092 -6.615 -24.715 1.00 81.62 270 ARG A CA 1
ATOM 2003 C C . ARG A 1 270 ? 31.237 -7.792 -25.129 1.00 81.62 270 ARG A C 1
ATOM 2005 O O . ARG A 1 270 ? 31.694 -8.637 -25.896 1.00 81.62 270 ARG A O 1
ATOM 2012 N N . ILE A 1 271 ? 30.050 -7.872 -24.549 1.00 80.00 271 ILE A N 1
ATOM 2013 C CA . ILE A 1 271 ? 29.061 -8.865 -24.932 1.00 80.00 271 ILE A CA 1
ATOM 2014 C C . ILE A 1 271 ? 28.338 -8.331 -26.172 1.00 80.00 271 ILE A C 1
ATOM 2016 O O . ILE A 1 271 ? 27.783 -7.230 -26.114 1.00 80.00 271 ILE A O 1
ATOM 2020 N N . PRO A 1 272 ? 28.395 -9.052 -27.308 1.00 78.12 272 PRO A N 1
ATOM 2021 C CA . PRO A 1 272 ? 27.594 -8.706 -28.469 1.00 78.12 272 PRO A CA 1
ATOM 2022 C C . PRO A 1 272 ? 26.120 -8.940 -28.142 1.00 78.12 272 PRO A C 1
ATOM 2024 O O . PRO A 1 272 ? 25.760 -9.985 -27.602 1.00 78.12 272 PRO A O 1
ATOM 2027 N N . PHE A 1 273 ? 25.288 -7.963 -28.474 1.00 80.81 273 PHE A N 1
ATOM 2028 C CA . PHE A 1 273 ? 23.842 -8.080 -28.373 1.00 80.81 273 PHE A CA 1
ATOM 2029 C C . PHE A 1 273 ? 23.280 -8.748 -29.631 1.00 80.81 273 PHE A C 1
ATOM 2031 O O . PHE A 1 273 ? 23.742 -8.467 -30.737 1.00 80.81 273 PHE A O 1
ATOM 2038 N N . GLY A 1 274 ? 22.294 -9.624 -29.464 1.00 78.38 274 GLY A N 1
ATOM 2039 C CA . GLY A 1 274 ? 21.569 -10.267 -30.556 1.00 78.38 274 GLY A CA 1
ATOM 2040 C C . GLY A 1 274 ? 20.398 -11.067 -30.005 1.00 78.38 274 GLY A C 1
ATOM 2041 O O . GLY A 1 274 ? 20.524 -11.646 -28.929 1.00 78.38 274 GLY A O 1
ATOM 2042 N N . LEU A 1 275 ? 19.288 -11.070 -30.739 1.00 80.06 275 LEU A N 1
ATOM 2043 C CA . LEU A 1 275 ? 18.061 -11.781 -30.391 1.00 80.06 275 LEU A CA 1
ATOM 2044 C C . LEU A 1 275 ? 17.926 -13.038 -31.263 1.00 80.06 275 LEU A C 1
ATOM 2046 O O . LEU A 1 275 ? 18.397 -13.091 -32.401 1.00 80.06 275 LEU A O 1
ATOM 2050 N N . SER A 1 276 ? 17.286 -14.069 -30.728 1.00 73.75 276 SER A N 1
ATOM 2051 C CA . SER A 1 276 ? 17.016 -15.340 -31.394 1.00 73.75 276 SER A CA 1
ATOM 2052 C C . SER A 1 276 ? 16.093 -15.185 -32.603 1.00 73.75 276 SER A C 1
ATOM 2054 O O . SER A 1 276 ? 15.133 -14.413 -32.600 1.00 73.75 276 SER A O 1
ATOM 2056 N N . GLU A 1 277 ? 16.314 -16.024 -33.619 1.00 65.75 277 GLU A N 1
ATOM 2057 C CA . GLU A 1 277 ? 15.484 -16.100 -34.833 1.00 65.75 277 GLU A CA 1
ATOM 2058 C C . GLU A 1 277 ? 14.050 -16.596 -34.557 1.00 65.75 277 GLU A C 1
ATOM 2060 O O . GLU A 1 277 ? 13.165 -16.449 -35.399 1.00 65.75 277 GLU A O 1
ATOM 2065 N N . LEU A 1 278 ? 13.807 -17.199 -33.385 1.00 66.00 278 LEU A N 1
ATOM 2066 C CA . LEU A 1 278 ? 12.488 -17.688 -32.962 1.00 66.00 278 LEU A CA 1
ATOM 2067 C C . LEU A 1 278 ? 11.673 -16.644 -32.178 1.00 66.00 278 LEU A C 1
ATOM 2069 O O . LEU A 1 278 ? 10.523 -16.919 -31.833 1.00 66.00 278 LEU A O 1
ATOM 2073 N N . GLY A 1 279 ? 12.247 -15.458 -31.949 1.00 59.03 279 GLY A N 1
ATOM 2074 C CA . GLY A 1 279 ? 11.713 -14.427 -31.065 1.00 59.03 279 GLY A CA 1
ATOM 2075 C C . GLY A 1 279 ? 12.083 -14.691 -29.606 1.00 59.03 279 GLY A C 1
ATOM 2076 O O . GLY A 1 279 ? 11.909 -15.806 -29.118 1.00 59.03 279 GLY A O 1
ATOM 2077 N N . ASP A 1 280 ? 12.560 -13.650 -28.925 1.00 68.25 280 ASP A N 1
ATOM 2078 C CA . ASP A 1 280 ? 12.871 -13.679 -27.496 1.00 68.25 280 ASP A CA 1
ATOM 2079 C C . ASP A 1 280 ? 11.993 -12.687 -26.732 1.00 68.25 280 ASP A C 1
ATOM 2081 O O . ASP A 1 280 ? 11.564 -11.656 -27.261 1.00 68.25 280 ASP A O 1
ATOM 2085 N N . GLU A 1 281 ? 11.732 -13.007 -25.470 1.00 75.38 281 GLU A N 1
ATOM 2086 C CA . GLU A 1 281 ? 11.208 -12.043 -24.510 1.00 75.38 281 GLU A CA 1
ATOM 2087 C C . GLU A 1 281 ? 12.335 -11.087 -24.134 1.00 75.38 281 GLU A C 1
ATOM 2089 O O . GLU A 1 281 ? 13.424 -11.539 -23.816 1.00 75.38 281 GLU A O 1
ATOM 2094 N N . VAL A 1 282 ? 12.096 -9.777 -24.181 1.00 81.31 282 VAL A N 1
ATOM 2095 C CA . VAL A 1 282 ? 13.099 -8.782 -23.790 1.00 81.31 282 VAL A CA 1
ATOM 2096 C C . VAL A 1 282 ? 12.718 -8.207 -22.436 1.00 81.31 282 VAL A C 1
ATOM 2098 O O . VAL A 1 282 ? 11.602 -7.722 -22.245 1.00 81.31 282 VAL A O 1
ATOM 2101 N N . ILE A 1 283 ? 13.672 -8.239 -21.516 1.00 83.56 283 ILE A N 1
ATOM 2102 C CA . ILE A 1 283 ? 13.540 -7.805 -20.131 1.00 83.56 283 ILE A CA 1
ATOM 2103 C C . ILE A 1 283 ? 14.508 -6.642 -19.908 1.00 83.56 283 ILE A C 1
ATOM 2105 O O . ILE A 1 283 ? 15.664 -6.713 -20.327 1.00 83.56 283 ILE A O 1
ATOM 2109 N N . LEU A 1 284 ? 14.018 -5.581 -19.265 1.00 82.94 284 LEU A N 1
ATOM 2110 C CA . LEU A 1 284 ? 14.780 -4.428 -18.777 1.00 82.94 284 LEU A CA 1
ATOM 2111 C C . LEU A 1 284 ? 14.701 -4.379 -17.248 1.00 82.94 284 LEU A C 1
ATOM 2113 O O . LEU A 1 284 ? 13.593 -4.653 -16.730 1.00 82.94 284 LEU A O 1
#

Radius of gyration: 22.83 Å; chains: 1; bounding box: 53×46×65 Å